Protein 8JRC (pdb70)

Nearest PDB structures (foldseek):
  8jrc-assembly1_B  TM=9.635E-01  e=1.822E-29  Rhodopseudomonas palustris
  6oap-assembly1_A  TM=6.940E-01  e=1.528E-06  [Leptolyngbya] sp. JSC-1
  6oap-assembly1_B  TM=6.693E-01  e=5.779E-06  [Leptolyngbya] sp. JSC-1
  6ob8-assembly1_A  TM=6.078E-01  e=1.832E-06  [Leptolyngbya] sp. JSC-1
  6oaq-assembly1_B  TM=6.209E-01  e=1.431E-05  [Leptolyngbya] sp. JSC-1

Secondary structure (DSSP, 8-state):
-HHHHHHHHHHHHHHHHHS-S-HHHHHHHHHHHHHHTT--EEEEEEEE-TTS-EEEEEETT--TT-HHHHHTTS-HHHHHHHHHH-S-EEES-GGG-TT--HHHHHHTT--SSS-EEEEEEEEEETTEEEEEEEEEEE-SSS----HHHHHHHHHHHHHHHHHHHHHHHHHHH-/-HHHHHHHHHHHHHHHHTS---HHHHHHHHHHHHHHTT---S-EEEE--TTS--BEEEETT--TT-HHHHHTTS-HHHHHHHHHH-S-EEES-TTT-TT--HHHHHHTT--SS--EEEEEEEEESSSSEEEEEEEEEE-----HHHHHHHHHHHHHHHHHHHHHHHHHH-

Organism: Rhodopseudomonas palustris (NCBI:txid1076)

Foldseek 3Di:
DLVVLLVVLVVVLVVLLPDDDDLLVSVQVNQLSCCVRVVFPLKKWWFADPVRHTDFIHHHPDDPPCRVVSVQQDLVQQFVCCQVPQAKDKDFALCPDPSHDPSNQVSQVHDPVWGKMKIKGFQDDPNHTGTIIITMHIDDPDDPDDNVVVNVSVNVVSPSSSVSVVVVCVVVVD/DQVVLLVVLVVVLVVLLPDDDPLLVSVQVNQQCCCPRVVQHFKKKFFADPVRHSPAIHTHPDDPPCRVVSVLLALVQVFVVCQVPQAKDKALWLVPDPSHDPSNFVSPVDDPPWTKIKIKGFQDDPNGGRIIIMGMDTHDDDDVVVVVVVNVSVNVSSPSSSVSVVVVVD

Sequence (344 aa):
PLSDIALTGIFEISKILTSPARLEITLANVVNLLQSFLQMRNGVVSLLADDGVPDITVGVGWNEGSDNRYRARLPQKAIDQIVATAVPLVADNVSAHPMFTAADAMALGATDEIRVSFIGVPIRIDSRVVGTLSIDRVRDGRSHFRMDADVRFLTMVANLIGQTVKLHRVVARDPLSDIALTGIFEISKILTSPARLEITLANVVNLLQSFLQMRNGVVSLLADDGVPDITVGVGWNEGSDNRYRARLPQKAIDQIVATAVPLVADNVSAHPMFTAADAMALGATDEIRVSFIGVPIRIDSRVVGTLSIDRVRDGRSHFRMDADVRFLTMVANLIGQTVKLHRV

Radius of gyration: 21.89 Å; Cα contacts (8 Å, |Δi|>4): 616; chains: 2; bounding box: 61×36×63 Å

InterPro domains:
  IPR002078 RNA polymerase sigma factor 54 interaction domain [PF00158] (229-395)
  IPR002078 RNA polymerase sigma factor 54 interaction domain [PS50045] (229-457)
  IPR002197 DNA binding HTH domain, Fis-type [PF02954] (540-577)
  IPR002197 DNA binding HTH domain, Fis-type [PR01590] (543-560)
  IPR002197 DNA binding HTH domain, Fis-type [PR01590] (560-580)
  IPR003018 GAF domain [PF01590] (46-187)
  IPR003018 GAF domain [SM00065] (45-198)
  IPR003593 AAA+ ATPase domain [SM00382] (249-392)
  IPR010113 Nif-specific regulatory protein [TIGR01817] (28-584)
  IPR025662 Sigma-54 interaction domain, ATP-binding site 1 [PS00675] (253-266)
  IPR025943 Sigma-54 interaction domain, ATP-binding site 2 [PS00676] (315-330)
  IPR025944 Sigma-54 interaction domain, conserved site [PS00688] (441-450)
  IPR027417 P-loop containing nucleoside triphosphate hydrolase [G3DSA:3.40.50.300] (216-399)
  IPR027417 P-loop containing nucleoside triphosphate hydrolase [SSF52540] (228-469)
  IPR029016 GAF-like domain superfamily [G3DSA:3.30.450.40] (28-200)
  IPR058031 NorR-like, AAA+ ATPase lid domain [PF25601] (401-469)

Solvent-accessible surface area: 15591 Å² total; per-residue (Å²): 114,125,14,60,86,14,29,45,0,0,18,48,0,0,85,35,11,22,61,90,48,122,20,19,72,4,0,6,64,0,0,53,24,0,62,94,70,18,76,4,84,46,0,4,0,2,0,17,44,111,112,44,84,58,68,30,2,0,0,48,49,24,84,125,64,11,32,119,135,15,76,84,80,21,1,103,129,0,6,69,88,0,39,93,60,42,85,50,14,54,2,63,45,1,53,85,46,126,48,13,74,86,72,22,8,135,31,11,38,1,50,150,164,78,106,0,0,4,0,0,0,8,0,78,25,70,110,122,25,8,0,0,0,3,2,4,4,26,45,85,89,82,82,177,50,148,56,78,34,10,33,105,16,0,24,2,0,1,9,0,0,1,10,3,0,61,12,64,67,15,72,89,162,130,128,83,8,65,76,9,34,41,0,0,33,72,0,0,79,36,5,38,53,96,48,140,19,28,67,5,0,8,66,0,0,52,26,0,53,91,87,17,91,9,111,49,0,3,0,4,1,25,29,119,115,50,60,48,70,30,0,0,0,38,51,28,87,126,64,11,26,88,184,37,63,79,71,14,1,84,117,0,5,72,77,0,47,96,52,49,81,47,13,57,0,58,37,0,64,75,42,129,59,17,74,78,69,29,5,130,54,7,39,3,74,156,146,78,98,4,3,0,1,0,0,7,0,78,22,70,108,137,17,14,0,1,0,1,1,3,22,97,106,60,70,57,63,170,154,78,29,81,27,5,18,91,13,0,31,2,0,0,4,0,0,0,8,2,0,55,24,84,102,78

B-factor: mean 51.02, std 15.55, range [22.08, 120.98]

Structure (mmCIF, N/CA/C/O backbone):
data_8JRC
#
_entry.id   8JRC
#
_cell.length_a   53.631
_cell.length_b   70.093
_cell.length_c   55.039
_cell.angle_alpha   90.00
_cell.angle_beta   113.06
_cell.angle_gamma   90.00
#
_symmetry.space_group_name_H-M   'P 1 21 1'
#
loop_
_entity.id
_entity.type
_entity.pdbx_description
1 polymer 'Nif-specific regulatory protein'
2 water water
#
loop_
_atom_site.group_PDB
_atom_site.id
_atom_site.type_symbol
_atom_site.label_atom_id
_atom_site.label_alt_id
_atom_site.label_comp_id
_atom_site.label_asym_id
_atom_site.label_entity_id
_atom_site.label_seq_id
_atom_site.pdbx_PDB_ins_code
_atom_site.Cartn_x
_atom_site.Cartn_y
_atom_site.Cartn_z
_atom_site.occupancy
_atom_site.B_iso_or_equiv
_atom_site.auth_seq_id
_atom_site.auth_comp_id
_atom_site.auth_asym_id
_atom_site.auth_atom_id
_atom_site.pdbx_PDB_model_num
ATOM 1 N N . PRO A 1 25 ? -10.920 25.939 15.377 1.00 68.30 24 PRO A N 1
ATOM 2 C CA . PRO A 1 25 ? -10.285 24.803 14.701 1.00 67.20 24 PRO A CA 1
ATOM 3 C C . PRO A 1 25 ? -8.815 25.046 14.379 1.00 68.65 24 PRO A C 1
ATOM 4 O O . PRO A 1 25 ? -8.466 26.077 13.799 1.00 79.70 24 PRO A O 1
ATOM 8 N N . LEU A 1 26 ? -7.969 24.088 14.762 1.00 89.53 25 LEU A N 1
ATOM 9 C CA . LEU A 1 26 ? -6.543 24.183 14.467 1.00 81.02 25 LEU A CA 1
ATOM 10 C C . LEU A 1 26 ? -6.295 24.336 12.971 1.00 74.90 25 LEU A C 1
ATOM 11 O O . LEU A 1 26 ? -5.385 25.063 12.555 1.00 69.94 25 LEU A O 1
ATOM 16 N N . SER A 1 27 ? -7.099 23.663 12.145 1.00 77.65 26 SER A N 1
ATOM 17 C CA . SER A 1 27 ? -6.923 23.753 10.699 1.00 68.25 26 SER A CA 1
ATOM 18 C C . SER A 1 27 ? -7.335 25.121 10.172 1.00 66.08 26 SER A C 1
ATOM 19 O O . SER A 1 27 ? -6.718 25.641 9.235 1.00 69.80 26 SER A O 1
ATOM 22 N N . ASP A 1 28 ? -8.387 25.708 10.747 1.00 57.31 27 ASP A N 1
ATOM 23 C CA . ASP A 1 28 ? -8.769 27.068 10.384 1.00 57.69 27 ASP A CA 1
ATOM 24 C C . ASP A 1 28 ? -7.641 28.043 10.686 1.00 56.05 27 ASP A C 1
ATOM 25 O O . ASP A 1 28 ? -7.283 28.882 9.851 1.00 45.80 27 ASP A O 1
ATOM 30 N N . ILE A 1 29 ? -7.064 27.939 11.885 1.00 48.80 28 ILE A N 1
ATOM 31 C CA . ILE A 1 29 ? -5.983 28.831 12.284 1.00 48.51 28 ILE A CA 1
ATOM 32 C C . ILE A 1 29 ? -4.745 28.592 11.427 1.00 49.96 28 ILE A C 1
ATOM 33 O O . ILE A 1 29 ? -4.019 29.533 11.084 1.00 51.23 28 ILE A O 1
ATOM 38 N N . ALA A 1 30 ? -4.491 27.336 11.051 1.00 45.57 29 ALA A N 1
ATOM 39 C CA . ALA A 1 30 ? -3.343 27.048 10.199 1.00 42.13 29 ALA A CA 1
ATOM 40 C C . ALA A 1 30 ? -3.577 27.512 8.767 1.00 44.13 29 ALA A C 1
ATOM 41 O O . ALA A 1 30 ? -2.632 27.939 8.093 1.00 37.93 29 ALA A O 1
ATOM 43 N N . LEU A 1 31 ? -4.822 27.436 8.287 1.00 45.99 30 LEU A N 1
ATOM 44 C CA . LEU A 1 31 ? -5.135 27.961 6.961 1.00 43.45 30 LEU A CA 1
ATOM 45 C C . LEU A 1 31 ? -4.911 29.467 6.904 1.00 41.93 30 LEU A C 1
ATOM 46 O O . LEU A 1 31 ? -4.326 29.980 5.943 1.00 42.92 30 LEU A O 1
ATOM 51 N N . THR A 1 32 ? -5.373 30.192 7.925 1.00 36.84 31 THR A N 1
ATOM 52 C CA . THR A 1 32 ? -5.115 31.626 7.989 1.00 43.64 31 THR A CA 1
ATOM 53 C C . THR A 1 32 ? -3.622 31.914 8.084 1.00 37.30 31 THR A C 1
ATOM 54 O O . THR A 1 32 ? -3.133 32.898 7.516 1.00 48.25 31 THR A O 1
ATOM 58 N N . GLY A 1 33 ? -2.880 31.064 8.800 1.00 37.64 32 GLY A N 1
ATOM 59 C CA . GLY A 1 33 ? -1.451 31.287 8.950 1.00 37.65 32 GLY A CA 1
ATOM 60 C C . GLY A 1 33 ? -0.692 31.183 7.640 1.00 39.79 32 GLY A C 1
ATOM 61 O O . GLY A 1 33 ? 0.176 32.009 7.350 1.00 39.81 32 GLY A O 1
ATOM 62 N N . ILE A 1 34 ? -1.007 30.167 6.831 1.00 39.30 33 ILE A N 1
ATOM 63 C CA . ILE A 1 34 ? -0.338 30.023 5.541 1.00 43.43 33 ILE A CA 1
ATOM 64 C C . ILE A 1 34 ? -0.855 31.060 4.550 1.00 43.65 33 ILE A C 1
ATOM 65 O O . ILE A 1 34 ? -0.122 31.491 3.651 1.00 33.92 33 ILE A O 1
ATOM 70 N N . PHE A 1 35 ? -2.116 31.475 4.690 1.00 39.43 34 PHE A N 1
ATOM 71 C CA . PHE A 1 35 ? -2.619 32.594 3.900 1.00 38.72 34 PHE A CA 1
ATOM 72 C C . PHE A 1 35 ? -1.802 33.851 4.169 1.00 45.15 34 PHE A C 1
ATOM 73 O O . PHE A 1 35 ? -1.366 34.538 3.237 1.00 49.18 34 PHE A O 1
ATOM 81 N N . GLU A 1 36 ? -1.578 34.162 5.447 1.00 40.49 35 GLU A N 1
ATOM 82 C CA . GLU A 1 36 ? -0.791 35.338 5.800 1.00 44.92 35 GLU A CA 1
ATOM 83 C C . GLU A 1 36 ? 0.670 35.167 5.407 1.00 36.07 35 GLU A C 1
ATOM 84 O O . GLU A 1 36 ? 1.320 36.129 4.981 1.00 44.51 35 GLU A O 1
ATOM 90 N N . ILE A 1 37 ? 1.206 33.952 5.552 1.00 35.84 36 ILE A N 1
ATOM 91 C CA . ILE A 1 37 ? 2.592 33.698 5.168 1.00 40.05 36 ILE A CA 1
ATOM 92 C C . ILE A 1 37 ? 2.782 33.936 3.675 1.00 47.62 36 ILE A C 1
ATOM 93 O O . ILE A 1 37 ? 3.811 34.473 3.243 1.00 50.24 36 ILE A O 1
ATOM 98 N N . SER A 1 38 ? 1.787 33.559 2.867 1.00 38.12 37 SER A N 1
ATOM 99 C CA . SER A 1 38 ? 1.887 33.759 1.425 1.00 33.95 37 SER A CA 1
ATOM 100 C C . SER A 1 38 ? 1.978 35.240 1.078 1.00 37.97 37 SER A C 1
ATOM 101 O O . SER A 1 38 ? 2.714 35.626 0.163 1.00 37.92 37 SER A O 1
ATOM 104 N N . LYS A 1 39 ? 1.235 36.084 1.796 1.00 33.77 38 LYS A N 1
ATOM 105 C CA . LYS A 1 39 ? 1.353 37.526 1.600 1.00 41.51 38 LYS A CA 1
ATOM 106 C C . LYS A 1 39 ? 2.757 38.010 1.938 1.00 45.95 38 LYS A C 1
ATOM 107 O O . LYS A 1 39 ? 3.352 38.800 1.194 1.00 53.09 38 LYS A O 1
ATOM 113 N N . ILE A 1 40 ? 3.298 37.551 3.071 1.00 41.10 39 ILE A N 1
ATOM 114 C CA . ILE A 1 40 ? 4.619 37.987 3.518 1.00 35.45 39 ILE A CA 1
ATOM 115 C C . ILE A 1 40 ? 5.678 37.685 2.464 1.00 34.63 39 ILE A C 1
ATOM 116 O O . ILE A 1 40 ? 6.545 38.519 2.175 1.00 41.14 39 ILE A O 1
ATOM 121 N N . LEU A 1 41 ? 5.623 36.491 1.869 1.00 36.51 40 LEU A N 1
ATOM 122 C CA . LEU A 1 41 ? 6.655 36.080 0.925 1.00 44.91 40 LEU A CA 1
ATOM 123 C C . LEU A 1 41 ? 6.595 36.850 -0.386 1.00 55.29 40 LEU A C 1
ATOM 124 O O . LEU A 1 41 ? 7.591 36.884 -1.115 1.00 60.09 40 LEU A O 1
ATOM 129 N N . THR A 1 42 ? 5.457 37.462 -0.705 1.00 51.84 41 THR A N 1
ATOM 130 C CA . THR A 1 42 ? 5.324 38.237 -1.930 1.00 58.68 41 THR A CA 1
ATOM 131 C C . THR A 1 42 ? 5.598 39.719 -1.725 1.00 56.58 41 THR A C 1
ATOM 132 O O . THR A 1 42 ? 5.681 40.460 -2.711 1.00 60.72 41 THR A O 1
ATOM 136 N N . SER A 1 43 ? 5.739 40.165 -0.484 1.00 53.35 42 SER A N 1
ATOM 137 C CA . SER A 1 43 ? 5.997 41.571 -0.210 1.00 56.63 42 SER A CA 1
ATOM 138 C C . SER A 1 43 ? 7.473 41.879 -0.437 1.00 58.48 42 SER A C 1
ATOM 139 O O . SER A 1 43 ? 8.328 41.254 0.202 1.00 65.17 42 SER A O 1
ATOM 142 N N . PRO A 1 44 ? 7.813 42.800 -1.335 1.00 63.16 43 PRO A N 1
ATOM 143 C CA . PRO A 1 44 ? 9.228 43.157 -1.533 1.00 60.81 43 PRO A CA 1
ATOM 144 C C . PRO A 1 44 ? 9.834 43.741 -0.267 1.00 60.93 43 PRO A C 1
ATOM 145 O O . PRO A 1 44 ? 9.414 44.795 0.217 1.00 65.43 43 PRO A O 1
ATOM 149 N N . ALA A 1 45 ? 10.831 43.042 0.268 1.00 56.32 44 ALA A N 1
ATOM 150 C CA . ALA A 1 45 ? 11.566 43.485 1.447 1.00 61.45 44 ALA A CA 1
ATOM 151 C C . ALA A 1 45 ? 12.841 42.661 1.541 1.00 55.10 44 ALA A C 1
ATOM 152 O O . ALA A 1 45 ? 13.000 41.648 0.855 1.00 55.30 44 ALA A O 1
ATOM 154 N N . ARG A 1 46 ? 13.749 43.112 2.404 1.00 56.90 45 ARG A N 1
ATOM 155 C CA . ARG A 1 46 ? 15.013 42.415 2.601 1.00 56.87 45 ARG A CA 1
ATOM 156 C C . ARG A 1 46 ? 14.754 40.999 3.098 1.00 52.37 45 ARG A C 1
ATOM 157 O O . ARG A 1 46 ? 13.970 40.793 4.028 1.00 52.67 45 ARG A O 1
ATOM 165 N N . LEU A 1 47 ? 15.398 40.024 2.445 1.00 48.86 46 LEU A N 1
ATOM 166 C CA . LEU A 1 47 ? 15.185 38.605 2.729 1.00 47.64 46 LEU A CA 1
ATOM 167 C C . LEU A 1 47 ? 15.068 38.310 4.220 1.00 45.71 46 LEU A C 1
ATOM 168 O O . LEU A 1 47 ? 14.168 37.581 4.652 1.00 45.60 46 LEU A O 1
ATOM 173 N N . GLU A 1 48 ? 15.974 38.876 5.021 1.00 42.30 47 GLU A N 1
ATOM 174 C CA . GLU A 1 48 ? 15.920 38.674 6.465 1.00 40.20 47 GLU A CA 1
ATOM 175 C C . GLU A 1 48 ? 14.633 39.223 7.070 1.00 44.81 47 GLU A C 1
ATOM 176 O O . GLU A 1 48 ? 14.132 38.675 8.058 1.00 42.86 47 GLU A O 1
ATOM 182 N N . ILE A 1 49 ? 14.083 40.298 6.498 1.00 45.91 48 ILE A N 1
ATOM 183 C CA . ILE A 1 49 ? 12.829 40.846 7.007 1.00 46.55 48 ILE A CA 1
ATOM 184 C C . ILE A 1 49 ? 11.672 39.908 6.688 1.00 45.54 48 ILE A C 1
ATOM 185 O O . ILE A 1 49 ? 10.778 39.700 7.517 1.00 47.28 48 ILE A O 1
ATOM 190 N N . THR A 1 50 ? 11.669 39.331 5.484 1.00 50.07 49 THR A N 1
ATOM 191 C CA . THR A 1 50 ? 10.655 38.339 5.136 1.00 47.45 49 THR A CA 1
ATOM 192 C C . THR A 1 50 ? 10.731 37.134 6.065 1.00 43.63 49 THR A C 1
ATOM 193 O O . THR A 1 50 ? 9.728 36.737 6.672 1.00 42.28 49 THR A O 1
ATOM 197 N N . LEU A 1 51 ? 11.919 36.536 6.185 1.00 41.16 50 LEU A N 1
ATOM 198 C CA . LEU A 1 51 ? 12.079 35.364 7.040 1.00 32.80 50 LEU A CA 1
ATOM 199 C C . LEU A 1 51 ? 11.743 35.686 8.491 1.00 33.56 50 LEU A C 1
ATOM 200 O O . LEU A 1 51 ? 11.188 34.844 9.207 1.00 41.34 50 LEU A O 1
ATOM 205 N N . ALA A 1 52 ? 12.072 36.898 8.945 1.00 30.64 51 ALA A N 1
ATOM 206 C CA . ALA A 1 52 ? 11.726 37.294 10.306 1.00 42.54 51 ALA A CA 1
ATOM 207 C C . ALA A 1 52 ? 10.215 37.347 10.493 1.00 33.69 51 ALA A C 1
ATOM 208 O O . ALA A 1 52 ? 9.680 36.817 11.473 1.00 41.25 51 ALA A O 1
ATOM 210 N N . ASN A 1 53 ? 9.508 37.984 9.556 1.00 33.86 52 ASN A N 1
ATOM 211 C CA . ASN A 1 53 ? 8.056 38.075 9.664 1.00 41.47 52 ASN A CA 1
ATOM 212 C C . ASN A 1 53 ? 7.402 36.702 9.617 1.00 30.30 52 ASN A C 1
ATOM 213 O O . ASN A 1 53 ? 6.353 36.493 10.238 1.00 40.27 52 ASN A O 1
ATOM 218 N N . VAL A 1 54 ? 8.003 35.755 8.895 1.00 29.15 53 VAL A N 1
ATOM 219 C CA . VAL A 1 54 ? 7.436 34.413 8.809 1.00 30.90 53 VAL A CA 1
ATOM 220 C C . VAL A 1 54 ? 7.523 33.709 10.158 1.00 39.01 53 VAL A C 1
ATOM 221 O O . VAL A 1 54 ? 6.522 33.198 10.674 1.00 36.19 53 VAL A O 1
ATOM 225 N N . VAL A 1 55 ? 8.721 33.670 10.751 1.00 34.66 54 VAL A N 1
ATOM 226 C CA . VAL A 1 55 ? 8.881 32.970 12.023 1.00 34.97 54 VAL A CA 1
ATOM 227 C C . VAL A 1 55 ? 8.165 33.713 13.144 1.00 38.31 54 VAL A C 1
ATOM 228 O O . VAL A 1 55 ? 7.664 33.087 14.087 1.00 35.53 54 VAL A O 1
ATOM 232 N N . ASN A 1 56 ? 8.112 35.048 13.073 1.00 33.20 55 ASN A N 1
ATOM 233 C CA . ASN A 1 56 ? 7.263 35.804 13.989 1.00 39.92 55 ASN A CA 1
ATOM 234 C C . ASN A 1 56 ? 5.825 35.317 13.912 1.00 48.01 55 ASN A C 1
ATOM 235 O O . ASN A 1 56 ? 5.149 35.172 14.938 1.00 49.60 55 ASN A O 1
ATOM 240 N N . LEU A 1 57 ? 5.345 35.053 12.695 1.00 47.41 56 LEU A N 1
ATOM 241 C CA . LEU A 1 57 ? 3.979 34.580 12.514 1.00 50.20 56 LEU A CA 1
ATOM 242 C C . LEU A 1 57 ? 3.802 33.173 13.070 1.00 43.28 56 LEU A C 1
ATOM 243 O O . LEU A 1 57 ? 2.790 32.880 13.713 1.00 39.21 56 LEU A O 1
ATOM 248 N N . LEU A 1 58 ? 4.776 32.288 12.836 1.00 35.77 57 LEU A N 1
ATOM 249 C CA . LEU A 1 58 ? 4.690 30.935 13.377 1.00 39.58 57 LEU A CA 1
ATOM 250 C C . LEU A 1 58 ? 4.549 30.944 14.894 1.00 45.85 57 LEU A C 1
ATOM 251 O O . LEU A 1 58 ? 3.919 30.046 15.465 1.00 49.78 57 LEU A O 1
ATOM 256 N N . GLN A 1 59 ? 5.118 31.950 15.560 1.00 45.43 58 GLN A N 1
ATOM 257 C CA . GLN A 1 59 ? 5.050 32.029 17.016 1.00 49.26 58 GLN A CA 1
ATOM 258 C C . GLN A 1 59 ? 3.739 32.652 17.484 1.00 50.81 58 GLN A C 1
ATOM 259 O O . GLN A 1 59 ? 2.982 32.037 18.243 1.00 51.53 58 GLN A O 1
ATOM 265 N N . SER A 1 60 ? 3.459 33.882 17.048 1.00 56.10 59 SER A N 1
ATOM 266 C CA . SER A 1 60 ? 2.273 34.586 17.526 1.00 60.79 59 SER A CA 1
ATOM 267 C C . SER A 1 60 ? 0.986 33.889 17.100 1.00 56.98 59 SER A C 1
ATOM 268 O O . SER A 1 60 ? -0.002 33.904 17.843 1.00 62.43 59 SER A O 1
ATOM 271 N N . PHE A 1 61 ? 0.977 33.276 15.918 1.00 53.36 60 PHE A N 1
ATOM 272 C CA . PHE A 1 61 ? -0.222 32.634 15.385 1.00 57.77 60 PHE A CA 1
ATOM 273 C C . PHE A 1 61 ? -0.357 31.191 15.867 1.00 55.20 60 PHE A C 1
ATOM 274 O O . PHE A 1 61 ? -1.370 30.822 16.469 1.00 55.50 60 PHE A O 1
ATOM 282 N N . LEU A 1 62 ? 0.659 30.369 15.609 1.00 48.51 61 LEU A N 1
ATOM 283 C CA . LEU A 1 62 ? 0.582 28.931 15.831 1.00 47.17 61 LEU A CA 1
ATOM 284 C C . LEU A 1 62 ? 1.382 28.466 17.042 1.00 51.16 61 LEU A C 1
ATOM 285 O O . LEU A 1 62 ? 1.577 27.257 17.212 1.00 51.96 61 LEU A O 1
ATOM 290 N N . GLN A 1 63 ? 1.859 29.392 17.876 1.00 48.15 62 GLN A N 1
ATOM 291 C CA . GLN A 1 63 ? 2.534 29.066 19.134 1.00 51.25 62 GLN A CA 1
ATOM 292 C C . GLN A 1 63 ? 3.796 28.231 18.918 1.00 53.79 62 GLN A C 1
ATOM 293 O O . GLN A 1 63 ? 4.210 27.474 19.800 1.00 56.87 62 GLN A O 1
ATOM 299 N N . MET A 1 64 ? 4.420 28.361 17.747 1.00 49.18 63 MET A N 1
ATOM 300 C CA . MET A 1 64 ? 5.694 27.707 17.459 1.00 52.41 63 MET A CA 1
ATOM 301 C C . MET A 1 64 ? 6.821 28.635 17.900 1.00 52.48 63 MET A C 1
ATOM 302 O O . MET A 1 64 ? 7.088 29.650 17.251 1.00 55.57 63 MET A O 1
ATOM 307 N N . ARG A 1 65 ? 7.492 28.283 18.992 1.00 51.64 64 ARG A N 1
ATOM 308 C CA . ARG A 1 65 ? 8.467 29.174 19.602 1.00 53.79 64 ARG A CA 1
ATOM 309 C C . ARG A 1 65 ? 9.874 28.933 19.069 1.00 49.74 64 ARG A C 1
ATOM 310 O O . ARG A 1 65 ? 10.228 27.824 18.658 1.00 39.02 64 ARG A O 1
ATOM 318 N N . ASN A 1 66 ? 10.675 30.002 19.084 1.00 49.72 65 ASN A N 1
ATOM 319 C CA . ASN A 1 66 ? 12.085 29.966 18.690 1.00 39.50 65 ASN A CA 1
ATOM 320 C C . ASN A 1 66 ? 12.266 29.436 17.270 1.00 38.88 65 ASN A C 1
ATOM 321 O O . ASN A 1 66 ? 13.212 28.701 16.977 1.00 42.00 65 ASN A O 1
ATOM 326 N N . GLY A 1 67 ? 11.353 29.816 16.379 1.00 36.63 66 GLY A N 1
ATOM 327 C CA . GLY A 1 67 ? 11.491 29.493 14.976 1.00 30.69 66 GLY A CA 1
ATOM 328 C C 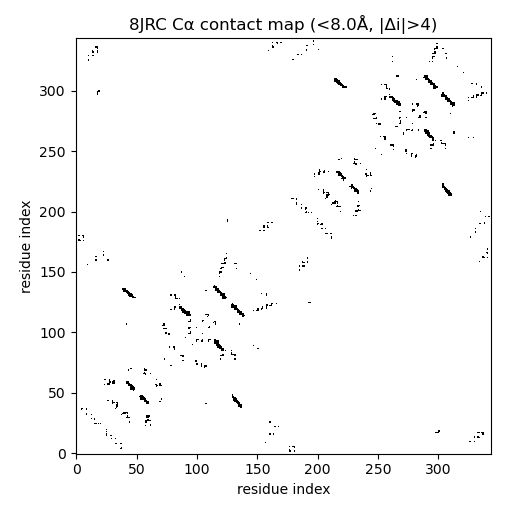. GLY A 1 67 ? 12.712 30.146 14.366 1.00 41.62 66 GLY A C 1
ATOM 329 O O . GLY A 1 67 ? 12.884 31.365 14.469 1.00 31.54 66 GLY A O 1
ATOM 330 N N . VAL A 1 68 ? 13.571 29.353 13.730 1.00 30.30 67 VAL A N 1
ATOM 331 C CA . VAL A 1 68 ? 14.822 29.844 13.167 1.00 33.59 67 VAL A CA 1
ATOM 332 C C . VAL A 1 68 ? 14.941 29.351 11.734 1.00 35.92 67 VAL A C 1
ATOM 333 O O . VAL A 1 68 ? 14.803 28.151 11.471 1.00 39.28 67 VAL A O 1
ATOM 337 N N . VAL A 1 69 ? 15.187 30.274 10.812 1.00 41.32 68 VAL A N 1
ATOM 338 C CA . VAL A 1 69 ? 15.534 29.937 9.438 1.00 40.28 68 VAL A CA 1
ATOM 339 C C . VAL A 1 69 ? 17.049 30.030 9.331 1.00 32.31 68 VAL A C 1
ATOM 340 O O . VAL A 1 69 ? 17.622 31.124 9.370 1.00 34.88 68 VAL A O 1
ATOM 344 N N . SER A 1 70 ? 17.702 28.881 9.217 1.00 28.93 69 SER A N 1
ATOM 345 C CA . SER A 1 70 ? 19.149 28.807 9.088 1.00 35.05 69 SER A CA 1
ATOM 346 C C . SER A 1 70 ? 19.480 28.460 7.645 1.00 35.40 69 SER A C 1
ATOM 347 O O . SER A 1 70 ? 19.038 27.424 7.143 1.00 47.08 69 SER A O 1
ATOM 350 N N . LEU A 1 71 ? 20.223 29.337 6.977 1.00 32.87 70 LEU A N 1
ATOM 351 C CA . LEU A 1 71 ? 20.634 29.122 5.599 1.00 35.14 70 LEU A CA 1
ATOM 352 C C . LEU A 1 71 ? 22.145 28.963 5.527 1.00 30.01 70 LEU A C 1
ATOM 353 O O . LEU A 1 71 ? 22.890 29.589 6.285 1.00 36.15 70 LEU A O 1
ATOM 358 N N . LEU A 1 72 ? 22.590 28.122 4.597 1.00 38.41 71 LEU A N 1
ATOM 359 C CA . LEU A 1 72 ? 23.991 27.753 4.485 1.00 38.11 71 LEU A CA 1
ATOM 360 C C . LEU A 1 72 ? 24.482 27.977 3.064 1.00 44.13 71 LEU A C 1
ATOM 361 O O . LEU A 1 72 ? 23.739 27.798 2.095 1.00 50.69 71 LEU A O 1
ATOM 366 N N . ALA A 1 73 ? 25.749 28.365 2.954 1.00 43.67 72 ALA A N 1
ATOM 367 C CA . ALA A 1 73 ? 26.418 28.365 1.667 1.00 37.81 72 ALA A CA 1
ATOM 368 C C . ALA A 1 73 ? 26.636 26.926 1.200 1.00 43.99 72 ALA A C 1
ATOM 369 O O . ALA A 1 73 ? 26.375 25.961 1.925 1.00 51.65 72 ALA A O 1
ATOM 371 N N . ASP A 1 74 ? 27.127 26.784 -0.033 1.00 56.51 73 ASP A N 1
ATOM 372 C CA . ASP A 1 74 ? 27.245 25.452 -0.620 1.00 52.17 73 ASP A CA 1
ATOM 373 C C . ASP A 1 74 ? 28.257 24.585 0.119 1.00 47.90 73 ASP A C 1
ATOM 374 O O . ASP A 1 74 ? 28.131 23.355 0.112 1.00 53.30 73 ASP A O 1
ATOM 379 N N . ASP A 1 75 ? 29.255 25.190 0.758 1.00 48.06 74 ASP A N 1
ATOM 380 C CA . ASP A 1 75 ? 30.236 24.440 1.531 1.00 43.97 74 ASP A CA 1
ATOM 381 C C . ASP A 1 75 ? 29.798 24.206 2.972 1.00 49.06 74 ASP A C 1
ATOM 382 O O . ASP A 1 75 ? 30.628 23.824 3.805 1.00 52.56 74 ASP A O 1
ATOM 387 N N . GLY A 1 76 ? 28.521 24.422 3.285 1.00 46.50 75 GLY A N 1
ATOM 388 C CA . GLY A 1 76 ? 28.005 24.191 4.617 1.00 49.09 75 GLY A CA 1
ATOM 389 C C . GLY A 1 76 ? 28.296 25.281 5.623 1.00 44.65 75 GLY A C 1
ATOM 390 O O . GLY A 1 76 ? 27.911 25.140 6.791 1.00 46.69 75 GLY A O 1
ATOM 391 N N . VAL A 1 77 ? 28.955 26.360 5.214 1.00 40.06 76 VAL A N 1
ATOM 392 C CA . VAL A 1 77 ? 29.268 27.480 6.096 1.00 38.03 76 VAL A CA 1
ATOM 393 C C . VAL A 1 77 ? 28.015 28.339 6.228 1.00 44.68 76 VAL A C 1
ATOM 394 O O . VAL A 1 77 ? 27.290 28.525 5.239 1.00 46.01 76 VAL A O 1
ATOM 398 N N . PRO A 1 78 ? 27.707 28.854 7.419 1.00 48.19 77 PRO A N 1
ATOM 399 C CA . PRO A 1 78 ? 26.491 29.663 7.587 1.00 38.36 77 PRO A CA 1
ATOM 400 C C . PRO A 1 78 ? 26.451 30.846 6.631 1.00 42.08 77 PRO A C 1
ATOM 401 O O . PRO A 1 78 ? 27.441 31.559 6.450 1.00 42.29 77 PRO A O 1
ATOM 405 N N . ASP A 1 79 ? 25.286 31.044 6.015 1.00 46.22 78 ASP A N 1
ATOM 406 C CA . ASP A 1 79 ? 25.042 32.171 5.122 1.00 37.49 78 ASP A CA 1
ATOM 407 C C . ASP A 1 79 ? 24.308 33.294 5.847 1.00 37.61 78 ASP A C 1
ATOM 408 O O . ASP A 1 79 ? 24.828 34.408 5.960 1.00 46.61 78 ASP A O 1
ATOM 413 N N . ILE A 1 80 ? 23.111 33.008 6.360 1.00 40.91 79 ILE A N 1
ATOM 414 C CA . ILE A 1 80 ? 22.366 33.930 7.210 1.00 37.08 79 ILE A CA 1
ATOM 415 C C . ILE A 1 80 ? 21.528 33.099 8.170 1.00 45.64 79 ILE A C 1
ATOM 416 O O . ILE A 1 80 ? 21.100 31.988 7.845 1.00 41.07 79 ILE A O 1
ATOM 421 N N . THR A 1 81 ? 21.294 33.647 9.360 1.00 36.51 80 THR A N 1
ATOM 422 C CA . THR A 1 81 ? 20.494 32.982 10.383 1.00 38.43 80 THR A CA 1
ATOM 423 C C . THR A 1 81 ? 19.577 34.019 11.011 1.00 36.13 80 THR A C 1
ATOM 424 O O . THR A 1 81 ? 20.051 35.044 11.509 1.00 40.83 80 THR A O 1
ATOM 428 N N . VAL A 1 82 ? 18.272 33.764 10.979 1.00 35.65 81 VAL A N 1
ATOM 429 C CA . VAL A 1 82 ? 17.281 34.727 11.444 1.00 41.68 81 VAL A CA 1
ATOM 430 C C . VAL A 1 82 ? 16.206 33.996 12.235 1.00 42.10 81 VAL A C 1
ATOM 431 O O . VAL A 1 82 ? 15.688 32.967 11.789 1.00 44.52 81 VAL A O 1
ATOM 435 N N . GLY A 1 83 ? 15.871 34.531 13.407 1.00 35.47 82 GLY A N 1
ATOM 436 C CA . GLY A 1 83 ? 14.774 34.018 14.203 1.00 35.03 82 GLY A CA 1
ATOM 437 C C . GLY A 1 83 ? 13.825 35.128 14.604 1.00 35.40 82 GLY A C 1
ATOM 438 O O . GLY A 1 83 ? 13.836 36.202 13.996 1.00 36.35 82 GLY A O 1
ATOM 439 N N . VAL A 1 84 ? 13.000 34.886 15.626 1.00 47.15 83 VAL A N 1
ATOM 440 C CA . VAL A 1 84 ? 12.025 35.884 16.053 1.00 47.97 83 VAL A CA 1
ATOM 441 C C . VAL A 1 84 ? 12.742 37.127 16.562 1.00 46.71 83 VAL A C 1
ATOM 442 O O . VAL A 1 84 ? 13.633 37.047 17.416 1.00 39.66 83 VAL A O 1
ATOM 446 N N . GLY A 1 85 ? 12.355 38.287 16.032 1.00 42.76 84 GLY A N 1
ATOM 447 C CA . GLY A 1 85 ? 12.896 39.551 16.492 1.00 37.69 84 GLY A CA 1
ATOM 448 C C . GLY A 1 85 ? 14.178 39.993 15.827 1.00 38.06 84 GLY A C 1
ATOM 449 O O . GLY A 1 85 ? 14.880 40.847 16.382 1.00 52.81 84 GLY A O 1
ATOM 450 N N . TRP A 1 86 ? 14.504 39.444 14.659 1.00 37.74 85 TRP A N 1
ATOM 451 C CA . TRP A 1 86 ? 15.799 39.686 14.034 1.00 42.10 85 TRP A CA 1
ATOM 452 C C . TRP A 1 86 ? 16.021 41.163 13.738 1.00 52.42 85 TRP A C 1
ATOM 453 O O . TRP A 1 86 ? 15.163 41.834 13.157 1.00 51.63 85 TRP A O 1
ATOM 464 N N . ASN A 1 87 ? 17.183 41.661 14.143 1.00 56.92 86 ASN A N 1
ATOM 465 C CA . ASN A 1 87 ? 17.719 42.934 13.691 1.00 55.67 86 ASN A CA 1
ATOM 466 C C . ASN A 1 87 ? 19.040 42.670 12.978 1.00 55.27 86 ASN A C 1
ATOM 467 O O . ASN A 1 87 ? 19.568 41.555 12.998 1.00 54.76 86 ASN A O 1
ATOM 472 N N . GLU A 1 88 ? 19.567 43.709 12.333 1.00 55.61 87 GLU A N 1
ATOM 473 C CA . GLU A 1 88 ? 20.784 43.559 11.545 1.00 59.17 87 GLU A CA 1
ATOM 474 C C . GLU A 1 88 ? 21.939 43.065 12.409 1.00 59.65 87 GLU A C 1
ATOM 475 O O . GLU A 1 88 ? 22.201 43.606 13.488 1.00 56.21 87 GLU A O 1
ATOM 481 N N . GLY A 1 89 ? 22.623 42.028 11.931 1.00 60.32 88 GLY A N 1
ATOM 482 C CA . GLY A 1 89 ? 23.806 41.514 12.591 1.00 63.96 88 GLY A CA 1
ATOM 483 C C . GLY A 1 89 ? 23.564 40.668 13.821 1.00 60.30 88 GLY A C 1
ATOM 484 O O . GLY A 1 89 ? 24.513 40.413 14.570 1.00 55.56 88 GLY A O 1
ATOM 485 N N . SER A 1 90 ? 22.332 40.221 14.055 1.00 57.55 89 SER A N 1
ATOM 486 C CA . SER A 1 90 ? 22.018 39.361 15.188 1.00 50.93 89 SER A CA 1
ATOM 487 C C . SER A 1 90 ? 22.084 37.878 14.845 1.00 48.43 89 SER A C 1
ATOM 488 O O . SER A 1 90 ? 21.711 37.051 15.683 1.00 46.34 89 SER A O 1
ATOM 491 N N . ASP A 1 91 ? 22.535 37.537 13.632 1.00 66.65 90 ASP A N 1
ATOM 492 C CA . ASP A 1 91 ? 22.546 36.149 13.167 1.00 57.88 90 ASP A CA 1
ATOM 493 C C . ASP A 1 91 ? 23.150 35.196 14.193 1.00 57.65 90 ASP A C 1
ATOM 494 O O . ASP A 1 91 ? 22.621 34.102 14.421 1.00 53.69 90 ASP A O 1
ATOM 499 N N . ASN A 1 92 ? 24.265 35.590 14.814 1.00 64.59 91 ASN A N 1
ATOM 500 C CA . ASN A 1 92 ? 24.953 34.696 15.742 1.00 61.27 91 ASN A CA 1
ATOM 501 C C . ASN A 1 92 ? 24.082 34.361 16.946 1.00 57.83 91 ASN A C 1
ATOM 502 O O . ASN A 1 92 ? 24.140 33.241 17.468 1.00 55.02 91 ASN A O 1
ATOM 507 N N . ARG A 1 93 ? 23.275 35.321 17.405 1.00 62.81 92 ARG A N 1
ATOM 508 C CA . ARG A 1 93 ? 22.397 35.076 18.547 1.00 63.24 92 ARG A CA 1
ATOM 509 C C . ARG A 1 93 ? 21.460 33.902 18.285 1.00 60.26 92 ARG A C 1
ATOM 510 O O . ARG A 1 93 ? 21.171 33.113 19.193 1.00 57.27 92 ARG A O 1
ATOM 518 N N . TYR A 1 94 ? 20.984 33.765 17.047 1.00 52.79 93 TYR A N 1
ATOM 519 C CA . TYR A 1 94 ? 20.084 32.668 16.712 1.00 56.10 93 TYR A CA 1
ATOM 520 C C . TYR A 1 94 ? 20.845 31.379 16.429 1.00 48.60 93 TYR A C 1
ATOM 521 O O . TYR A 1 94 ? 20.382 30.292 16.793 1.00 46.65 93 TYR A O 1
ATOM 530 N N . ARG A 1 95 ? 22.005 31.475 15.776 1.00 49.46 94 ARG A N 1
ATOM 531 C CA . ARG A 1 95 ? 22.806 30.282 15.523 1.00 49.09 94 ARG A CA 1
ATOM 532 C C . ARG A 1 95 ? 23.303 29.657 16.820 1.00 51.61 94 ARG A C 1
ATOM 533 O O . ARG A 1 95 ? 23.465 28.433 16.899 1.00 49.25 94 ARG A O 1
ATOM 541 N N . ALA A 1 96 ? 23.535 30.470 17.850 1.00 56.25 95 ALA A N 1
ATOM 542 C CA . ALA A 1 96 ? 23.919 29.946 19.155 1.00 61.38 95 ALA A CA 1
ATOM 543 C C . ALA A 1 96 ? 22.786 29.201 19.848 1.00 66.88 95 ALA A C 1
ATOM 544 O O . ALA A 1 96 ? 22.996 28.678 20.948 1.00 74.57 95 ALA A O 1
ATOM 546 N N . ARG A 1 97 ? 21.603 29.143 19.240 1.00 62.07 96 ARG A N 1
ATOM 547 C CA . ARG A 1 97 ? 20.460 28.431 19.792 1.00 64.47 96 ARG A CA 1
ATOM 548 C C . ARG A 1 97 ? 20.155 27.138 19.047 1.00 55.29 96 ARG A C 1
ATOM 549 O O . ARG A 1 97 ? 19.230 26.418 19.436 1.00 51.55 96 ARG A O 1
ATOM 557 N N . LEU A 1 98 ? 20.907 26.820 17.997 1.00 47.72 97 LEU A N 1
ATOM 558 C CA . LEU A 1 98 ? 20.605 25.647 17.185 1.00 47.38 97 LEU A CA 1
ATOM 559 C C . LEU A 1 98 ? 21.375 24.435 17.694 1.00 47.38 97 LEU A C 1
ATOM 560 O O . LEU A 1 98 ? 22.593 24.524 17.896 1.00 47.69 97 LEU A O 1
ATOM 565 N N . PRO A 1 99 ? 20.712 23.297 17.910 1.00 48.59 98 PRO A N 1
ATOM 566 C CA . PRO A 1 99 ? 21.427 22.061 18.260 1.00 35.41 98 PRO A CA 1
ATOM 567 C C . PRO A 1 99 ? 22.112 21.490 17.031 1.00 42.58 98 PRO A C 1
ATOM 568 O O . PRO A 1 99 ? 21.461 20.937 16.136 1.00 47.26 98 PRO A O 1
ATOM 572 N N . GLN A 1 100 ? 23.442 21.614 16.982 1.00 42.82 99 GLN A N 1
ATOM 573 C CA . GLN A 1 100 ? 24.149 21.393 15.725 1.00 49.90 99 GLN A CA 1
ATOM 574 C C . GLN A 1 100 ? 24.093 19.937 15.274 1.00 50.60 99 GLN A C 1
ATOM 575 O O . GLN A 1 100 ? 24.039 19.675 14.068 1.00 57.67 99 GLN A O 1
ATOM 581 N N . LYS A 1 101 ? 24.115 18.983 16.208 1.00 54.45 100 LYS A N 1
ATOM 582 C CA . LYS A 1 101 ? 24.010 17.578 15.820 1.00 48.84 100 LYS A CA 1
ATOM 583 C C . LYS A 1 101 ? 22.714 17.318 15.060 1.00 44.95 100 LYS A C 1
ATOM 584 O O . LYS A 1 101 ? 22.723 16.725 13.975 1.00 38.97 100 LYS A O 1
ATOM 590 N N . ALA A 1 102 ? 21.587 17.765 15.618 1.00 36.41 101 ALA A N 1
ATOM 591 C CA . ALA A 1 102 ? 20.298 17.567 14.965 1.00 38.88 101 ALA A CA 1
ATOM 592 C C . ALA A 1 102 ? 20.231 18.296 13.628 1.00 43.03 101 ALA A C 1
ATOM 593 O O . ALA A 1 102 ? 19.756 17.736 12.633 1.00 39.09 101 ALA A O 1
ATOM 595 N N . ILE A 1 103 ? 20.698 19.547 13.584 1.00 44.53 102 ILE A N 1
ATOM 596 C CA . ILE A 1 103 ? 20.667 20.304 12.333 1.00 41.96 102 ILE A CA 1
ATOM 597 C C . ILE A 1 103 ? 21.580 19.657 11.299 1.00 40.70 102 ILE A C 1
ATOM 598 O O . ILE A 1 103 ? 21.227 19.551 10.118 1.00 47.10 102 ILE A O 1
ATOM 603 N N . ASP A 1 104 ? 22.766 19.208 11.726 1.00 42.88 103 ASP A N 1
ATOM 604 C CA . ASP A 1 104 ? 23.661 18.502 10.813 1.00 40.69 103 ASP A CA 1
ATOM 605 C C . ASP A 1 104 ? 22.992 17.263 10.237 1.00 42.42 103 ASP A C 1
ATOM 606 O O . ASP A 1 104 ? 23.154 16.956 9.050 1.00 40.14 103 ASP A O 1
ATOM 611 N N . GLN A 1 105 ? 22.242 16.533 11.066 1.00 40.84 104 GLN A N 1
ATOM 612 C CA . GLN A 1 105 ? 21.538 15.354 10.577 1.00 40.64 104 GLN A CA 1
ATOM 613 C C . GLN A 1 105 ? 20.527 15.734 9.503 1.00 38.64 104 GLN A C 1
ATOM 614 O O . GLN A 1 105 ? 20.499 15.134 8.424 1.00 45.95 104 GLN A O 1
ATOM 620 N N . ILE A 1 106 ? 19.712 16.758 9.769 1.00 40.81 105 ILE A N 1
ATOM 621 C CA . ILE A 1 106 ? 18.697 17.187 8.806 1.00 36.49 105 ILE A CA 1
ATOM 622 C C . ILE A 1 106 ? 19.349 17.609 7.495 1.00 37.59 105 ILE A C 1
ATOM 623 O O . ILE A 1 106 ? 18.906 17.221 6.407 1.00 48.61 105 ILE A O 1
ATOM 628 N N . VAL A 1 107 ? 20.411 18.412 7.580 1.00 29.49 106 VAL A N 1
ATOM 629 C CA . VAL A 1 107 ? 21.089 18.889 6.377 1.00 27.75 106 VAL A CA 1
ATOM 630 C C . VAL A 1 107 ? 21.683 17.719 5.602 1.00 38.34 106 VAL A C 1
ATOM 631 O O . VAL A 1 107 ? 21.540 17.624 4.377 1.00 45.53 106 VAL A O 1
ATOM 635 N N . ALA A 1 108 ? 22.355 16.805 6.306 1.00 41.08 107 ALA A N 1
ATOM 636 C CA . ALA A 1 108 ? 23.024 15.694 5.639 1.00 45.94 107 ALA A CA 1
ATOM 637 C C . ALA A 1 108 ? 22.053 14.638 5.125 1.00 48.25 107 ALA A C 1
ATOM 638 O O . ALA A 1 108 ? 22.428 13.850 4.251 1.00 55.13 107 ALA A O 1
ATOM 640 N N . THR A 1 109 ? 20.823 14.595 5.642 1.00 43.33 108 THR A N 1
ATOM 641 C CA . THR A 1 109 ? 19.889 13.531 5.299 1.00 43.97 108 THR A CA 1
ATOM 642 C C . THR A 1 109 ? 18.662 14.002 4.526 1.00 44.79 108 THR A C 1
ATOM 643 O O . THR A 1 109 ? 17.960 13.161 3.954 1.00 47.82 108 THR A O 1
ATOM 647 N N . ALA A 1 110 ? 18.385 15.309 4.494 1.00 46.00 109 ALA A N 1
ATOM 648 C CA . ALA A 1 110 ? 17.232 15.869 3.781 1.00 50.14 109 ALA A CA 1
ATOM 649 C C . ALA A 1 110 ? 15.910 15.309 4.302 1.00 51.80 109 ALA A C 1
ATOM 650 O O . ALA A 1 110 ? 14.925 15.227 3.565 1.00 45.11 109 ALA A O 1
ATOM 652 N N . VAL A 1 111 ? 15.878 14.929 5.575 1.00 47.62 110 VAL A N 1
ATOM 653 C CA . VAL A 1 111 ? 14.690 14.348 6.199 1.00 46.55 110 VAL A CA 1
ATOM 654 C C . VAL A 1 111 ? 14.424 15.102 7.497 1.00 42.13 110 VAL A C 1
ATOM 655 O O . VAL A 1 111 ? 15.373 15.418 8.229 1.00 39.93 110 VAL A O 1
ATOM 659 N N . PRO A 1 112 ? 13.172 15.440 7.809 1.00 43.31 111 PRO A N 1
ATOM 660 C CA . PRO A 1 112 ? 12.890 16.144 9.065 1.00 33.84 111 PRO A CA 1
ATOM 661 C C . PRO A 1 112 ? 13.308 15.329 10.280 1.00 34.99 111 PRO A C 1
ATOM 662 O O . PRO A 1 112 ? 13.429 14.103 10.237 1.00 40.75 111 PRO A O 1
ATOM 666 N N . LEU A 1 113 ? 13.528 16.039 11.383 1.00 40.94 112 LEU A N 1
ATOM 667 C CA . LEU A 1 113 ? 13.938 15.436 12.641 1.00 36.21 112 LEU A CA 1
ATOM 668 C C . LEU A 1 113 ? 13.006 15.903 13.746 1.00 35.61 112 LEU A C 1
ATOM 669 O O . LEU A 1 113 ? 12.636 17.079 13.803 1.00 46.89 112 LEU A O 1
ATOM 674 N N . VAL A 1 114 ? 12.634 14.979 14.625 1.00 53.34 113 VAL A N 1
ATOM 675 C CA . VAL A 1 114 ? 11.719 15.262 15.721 1.00 37.31 113 VAL A CA 1
ATOM 676 C C . VAL A 1 114 ? 12.285 14.667 17.004 1.00 56.32 113 VAL A C 1
ATOM 677 O O . VAL A 1 114 ? 12.823 13.553 17.001 1.00 40.05 113 VAL A O 1
ATOM 681 N N . ALA A 1 115 ? 12.175 15.420 18.097 1.00 38.25 114 ALA A N 1
ATOM 682 C CA . ALA A 1 115 ? 12.531 14.936 19.425 1.00 39.54 114 ALA A CA 1
ATOM 683 C C . ALA A 1 115 ? 11.440 15.370 20.389 1.00 47.87 114 ALA A C 1
ATOM 684 O O . ALA A 1 115 ? 11.212 16.569 20.564 1.00 51.36 114 ALA A O 1
ATOM 686 N N . ASP A 1 116 ? 10.762 14.398 21.004 1.00 41.16 115 ASP A N 1
ATOM 687 C CA . ASP A 1 116 ? 9.689 14.727 21.938 1.00 45.56 115 ASP A CA 1
ATOM 688 C C . ASP A 1 116 ? 10.225 15.442 23.173 1.00 48.42 115 ASP A C 1
ATOM 689 O O . ASP A 1 116 ? 9.586 16.366 23.689 1.00 55.19 115 ASP A O 1
ATOM 694 N N . ASN A 1 117 ? 11.397 15.032 23.656 1.00 49.51 116 ASN A N 1
ATOM 695 C CA . ASN A 1 117 ? 11.970 15.556 24.896 1.00 48.03 116 ASN A CA 1
ATOM 696 C C . ASN A 1 117 ? 13.465 15.753 24.659 1.00 48.94 116 ASN A C 1
ATOM 697 O O . ASN A 1 117 ? 14.244 14.801 24.766 1.00 52.99 116 ASN A O 1
ATOM 702 N N . VAL A 1 118 ? 13.862 16.988 24.340 1.00 47.04 117 VAL A N 1
ATOM 703 C CA . VAL A 1 118 ? 15.262 17.267 24.041 1.00 40.81 117 VAL A CA 1
ATOM 704 C C . VAL A 1 118 ? 16.164 17.121 25.257 1.00 51.77 117 VAL A C 1
ATOM 705 O O . VAL A 1 118 ? 17.391 17.071 25.104 1.00 52.61 117 VAL A O 1
ATOM 709 N N . SER A 1 119 ? 15.593 17.051 26.463 1.00 44.13 118 SER A N 1
ATOM 710 C CA . SER A 1 119 ? 16.406 16.799 27.648 1.00 46.09 118 SER A CA 1
ATOM 711 C C . SER A 1 119 ? 16.877 15.352 27.711 1.00 53.11 118 SER A C 1
ATOM 712 O O . SER A 1 119 ? 17.901 15.064 28.339 1.00 51.80 118 SER A O 1
ATOM 715 N N . ALA A 1 120 ? 16.153 14.432 27.071 1.00 57.62 119 ALA A N 1
ATOM 716 C CA . ALA A 1 120 ? 16.448 13.006 27.148 1.00 59.80 119 ALA A CA 1
ATOM 717 C C . ALA A 1 120 ? 16.707 12.398 25.772 1.00 54.53 119 ALA A C 1
ATOM 718 O O . ALA A 1 120 ? 16.423 11.221 25.546 1.00 67.29 119 ALA A O 1
ATOM 720 N N . HIS A 1 121 ? 17.257 13.184 24.843 1.00 53.22 120 HIS A N 1
ATOM 721 C CA . HIS A 1 121 ? 17.412 12.705 23.478 1.00 45.78 120 HIS A CA 1
ATOM 722 C C . HIS A 1 121 ? 18.884 12.546 23.108 1.00 45.02 120 HIS A C 1
ATOM 723 O O . HIS A 1 121 ? 19.706 13.397 23.462 1.00 59.56 120 HIS A O 1
ATOM 730 N N . PRO A 1 122 ? 19.239 11.471 22.394 1.00 52.90 121 PRO A N 1
ATOM 731 C CA . PRO A 1 122 ? 20.661 11.238 22.074 1.00 46.31 121 PRO A CA 1
ATOM 732 C C . PRO A 1 122 ? 21.316 12.366 21.296 1.00 44.42 121 PRO A C 1
ATOM 733 O O . PRO A 1 122 ? 22.499 12.654 21.514 1.00 59.80 121 PRO A O 1
ATOM 737 N N . MET A 1 123 ? 20.588 13.008 20.389 1.00 46.33 122 MET A N 1
ATOM 738 C CA . MET A 1 123 ? 21.169 14.006 19.501 1.00 52.16 122 MET A CA 1
ATOM 739 C C . MET A 1 123 ? 21.208 15.399 20.110 1.00 47.79 122 MET A C 1
ATOM 740 O O . MET A 1 123 ? 21.565 16.354 19.414 1.00 48.25 122 MET A O 1
ATOM 745 N N . PHE A 1 124 ? 20.853 15.539 21.382 1.00 40.65 123 PHE A N 1
ATOM 746 C CA . PHE A 1 124 ? 20.837 16.832 22.051 1.00 42.60 123 PHE A CA 1
ATOM 747 C C . PHE A 1 124 ? 21.737 16.759 23.273 1.00 47.62 123 PHE A C 1
ATOM 748 O O . PHE A 1 124 ? 21.481 15.970 24.189 1.00 41.49 123 PHE A O 1
ATOM 756 N N . THR A 1 125 ? 22.790 17.572 23.277 1.00 42.97 124 THR A N 1
ATOM 757 C CA . THR A 1 125 ? 23.662 17.672 24.434 1.00 43.97 124 THR A CA 1
ATOM 758 C C . THR A 1 125 ? 22.964 18.444 25.552 1.00 46.06 124 THR A C 1
ATOM 759 O O . THR A 1 125 ? 21.886 19.020 25.372 1.00 41.70 124 THR A O 1
ATOM 763 N N . ALA A 1 126 ? 23.594 18.438 26.730 1.00 57.80 125 ALA A N 1
ATOM 764 C CA . ALA A 1 126 ? 23.105 19.259 27.832 1.00 47.55 125 ALA A CA 1
ATOM 765 C C . ALA A 1 126 ? 23.023 20.725 27.428 1.00 46.36 125 ALA A C 1
ATOM 766 O O . ALA A 1 126 ? 22.078 21.430 27.801 1.00 46.20 125 ALA A O 1
ATOM 768 N N . ALA A 1 127 ? 24.004 21.200 26.657 1.00 45.53 126 ALA A N 1
ATOM 769 C CA . ALA A 1 127 ? 23.984 22.585 26.196 1.00 52.68 126 ALA A CA 1
ATOM 770 C C . ALA A 1 127 ? 22.845 22.829 25.213 1.00 48.54 126 ALA A C 1
ATOM 771 O O . ALA A 1 127 ? 22.187 23.875 25.271 1.00 47.55 126 ALA A O 1
ATOM 773 N N . ASP A 1 128 ? 22.616 21.889 24.289 1.00 45.60 127 ASP A N 1
ATOM 774 C CA . ASP A 1 128 ? 21.489 21.998 23.364 1.00 42.60 127 ASP A CA 1
ATOM 775 C C . ASP A 1 128 ? 20.185 22.248 24.111 1.00 42.96 127 ASP A C 1
ATOM 776 O O . ASP A 1 128 ? 19.419 23.155 23.766 1.00 44.04 127 ASP A O 1
ATOM 781 N N . ALA A 1 129 ? 19.922 21.447 25.146 1.00 49.42 128 ALA A N 1
ATOM 782 C CA . ALA A 1 129 ? 18.662 21.558 25.875 1.00 49.48 128 ALA A CA 1
ATOM 783 C C . ALA A 1 129 ? 18.559 22.887 26.612 1.00 56.80 128 ALA A C 1
ATOM 784 O O . ALA A 1 129 ? 17.496 23.520 26.611 1.00 44.01 128 ALA A O 1
ATOM 786 N N . MET A 1 130 ? 19.645 23.317 27.259 1.00 44.64 129 MET A N 1
ATOM 787 C CA . MET A 1 130 ? 19.644 24.610 27.937 1.00 45.16 129 MET A CA 1
ATOM 788 C C . MET A 1 130 ? 19.310 25.735 26.967 1.00 48.85 129 MET A C 1
ATOM 789 O O . MET A 1 130 ? 18.471 26.596 27.259 1.00 54.84 129 MET A O 1
ATOM 794 N N . ALA A 1 131 ? 19.961 25.742 25.800 1.00 42.20 130 ALA A N 1
ATOM 795 C CA . ALA A 1 131 ? 19.731 26.800 24.823 1.00 47.55 130 ALA A CA 1
ATOM 796 C C . ALA A 1 131 ? 18.291 26.818 24.331 1.00 45.75 130 ALA A C 1
ATOM 797 O O . ALA A 1 131 ? 17.773 27.881 23.974 1.00 52.83 130 ALA A O 1
ATOM 799 N N . LEU A 1 132 ? 17.631 25.664 24.299 1.00 44.50 131 LEU A N 1
ATOM 800 C CA . LEU A 1 132 ? 16.256 25.571 23.830 1.00 51.29 131 LEU A CA 1
ATOM 801 C C . LEU A 1 132 ? 15.238 25.753 24.948 1.00 51.55 131 LEU A C 1
ATOM 802 O O . LEU A 1 132 ? 14.041 25.545 24.719 1.00 51.84 131 LEU A O 1
ATOM 807 N N . GLY A 1 133 ? 15.682 26.137 26.144 1.00 42.16 132 GLY A N 1
ATOM 808 C CA . GLY A 1 133 ? 14.791 26.327 27.267 1.00 48.40 132 GLY A CA 1
ATOM 809 C C . GLY A 1 133 ? 14.446 25.072 28.038 1.00 59.61 132 GLY A C 1
ATOM 810 O O . GLY A 1 133 ? 13.616 25.138 28.953 1.00 67.40 132 GLY A O 1
ATOM 811 N N . ALA A 1 134 ? 15.053 23.937 27.707 1.00 58.67 133 ALA A N 1
ATOM 812 C CA . ALA A 1 134 ? 14.697 22.666 28.318 1.00 63.26 133 ALA A CA 1
ATOM 813 C C . ALA A 1 134 ? 15.451 22.446 29.621 1.00 74.62 133 ALA A C 1
ATOM 814 O O . ALA A 1 134 ? 16.650 22.725 29.718 1.00 87.44 133 ALA A O 1
ATOM 816 N N . THR A 1 135 ? 14.734 21.947 30.624 1.00 71.63 134 THR A N 1
ATOM 817 C CA . THR A 1 135 ? 15.304 21.532 31.898 1.00 70.05 134 THR A CA 1
ATOM 818 C C . THR A 1 135 ? 14.739 20.165 32.262 1.00 73.34 134 THR A C 1
ATOM 819 O O . THR A 1 135 ? 13.951 19.576 31.517 1.00 75.25 134 THR A O 1
ATOM 823 N N . ASP A 1 136 ? 15.136 19.661 33.433 1.00 73.72 135 ASP A N 1
ATOM 824 C CA . ASP A 1 136 ? 14.569 18.412 33.927 1.00 73.88 135 ASP A CA 1
ATOM 825 C C . ASP A 1 136 ? 13.094 18.543 34.280 1.00 66.02 135 ASP A C 1
ATOM 826 O O . ASP A 1 136 ? 12.415 17.520 34.415 1.00 63.95 135 ASP A O 1
ATOM 831 N N . GLU A 1 137 ? 12.588 19.766 34.430 1.00 64.47 136 GLU A N 1
ATOM 832 C CA . GLU A 1 137 ? 11.199 20.000 34.801 1.00 59.94 136 GLU A CA 1
ATOM 833 C C . GLU A 1 137 ? 10.314 20.374 33.622 1.00 56.00 136 GLU A C 1
ATOM 834 O O . GLU A 1 137 ? 9.115 20.081 33.646 1.00 60.44 136 GLU A O 1
ATOM 840 N N . ILE A 1 138 ? 10.872 21.014 32.597 1.00 55.17 137 ILE A N 1
ATOM 841 C CA . ILE A 1 138 ? 10.105 21.543 31.475 1.00 61.18 137 ILE A CA 1
ATOM 842 C C . ILE A 1 138 ? 10.405 20.700 30.243 1.00 59.06 137 ILE A C 1
ATOM 843 O O . ILE A 1 138 ? 11.539 20.691 29.747 1.00 61.94 137 ILE A O 1
ATOM 848 N N . ARG A 1 139 ? 9.388 19.999 29.746 1.00 52.36 138 ARG A N 1
ATOM 849 C CA . ARG A 1 139 ? 9.533 19.139 28.577 1.00 53.50 138 ARG A CA 1
ATOM 850 C C . ARG A 1 139 ? 9.424 19.974 27.305 1.00 55.63 138 ARG A C 1
ATOM 851 O O . ARG A 1 139 ? 8.404 20.632 27.073 1.00 46.17 138 ARG A O 1
ATOM 859 N N . VAL A 1 140 ? 10.469 19.943 26.480 1.00 33.82 139 VAL A N 1
ATOM 860 C CA . VAL A 1 140 ? 10.542 20.729 25.254 1.00 37.68 139 VAL A CA 1
ATOM 861 C C . VAL A 1 140 ? 10.744 19.783 24.078 1.00 48.01 139 VAL A C 1
ATOM 862 O O . VAL A 1 140 ? 11.671 18.964 24.085 1.00 42.25 139 VAL A O 1
ATOM 866 N N . SER A 1 141 ? 9.880 19.898 23.073 1.00 45.28 140 SER A N 1
ATOM 867 C CA . SER A 1 141 ? 9.972 19.101 21.857 1.00 40.53 140 SER A CA 1
ATOM 868 C C . SER A 1 141 ? 10.590 19.927 20.737 1.00 37.28 140 SER A C 1
ATOM 869 O O . SER A 1 141 ? 10.306 21.119 20.608 1.00 35.40 140 SER A O 1
ATOM 872 N N . PHE A 1 142 ? 11.426 19.287 19.923 1.00 39.48 141 PHE A N 1
ATOM 873 C CA . PHE A 1 142 ? 12.089 19.936 18.799 1.00 30.77 141 PHE A CA 1
ATOM 874 C C . PHE A 1 142 ? 11.563 19.367 17.488 1.00 35.52 141 PHE A C 1
ATOM 875 O O . PHE A 1 142 ? 11.371 18.154 17.360 1.00 34.67 141 PHE A O 1
ATOM 883 N N . ILE A 1 143 ? 11.332 20.248 16.515 1.00 43.39 142 ILE A N 1
ATOM 884 C CA . ILE A 1 143 ? 10.883 19.854 15.183 1.00 31.66 142 ILE A CA 1
ATOM 885 C C . ILE A 1 143 ? 11.638 20.698 14.162 1.00 30.84 142 ILE A C 1
ATOM 886 O O . ILE A 1 143 ? 11.490 21.923 14.138 1.00 40.43 142 ILE A O 1
ATOM 891 N N . GLY A 1 144 ? 12.438 20.048 13.334 1.00 37.58 143 GLY A N 1
ATOM 892 C CA . GLY A 1 144 ? 13.167 20.742 12.279 1.00 34.94 143 GLY A CA 1
ATOM 893 C C . GLY A 1 144 ? 12.975 20.062 10.948 1.00 39.82 143 GLY A C 1
ATOM 894 O O . GLY A 1 144 ? 12.946 18.835 10.857 1.00 41.37 143 GLY A O 1
ATOM 895 N N . VAL A 1 145 ? 12.840 20.874 9.898 1.00 31.44 144 VAL A N 1
ATOM 896 C CA . VAL A 1 145 ? 12.651 20.365 8.542 1.00 38.35 144 VAL A CA 1
ATOM 897 C C . VAL A 1 145 ? 13.733 20.946 7.638 1.00 43.22 144 VAL A C 1
ATOM 898 O O . VAL A 1 145 ? 14.271 22.023 7.932 1.00 41.19 144 VAL A O 1
ATOM 902 N N . PRO A 1 146 ? 14.097 20.272 6.551 1.00 46.24 145 PRO A N 1
ATOM 903 C CA . PRO A 1 146 ? 15.112 20.823 5.650 1.00 46.03 145 PRO A CA 1
ATOM 904 C C . PRO A 1 146 ? 14.539 21.855 4.692 1.00 44.39 145 PRO A C 1
ATOM 905 O O . PRO A 1 146 ? 13.371 21.804 4.300 1.00 41.51 145 PRO A O 1
ATOM 909 N N . ILE A 1 147 ? 15.389 22.808 4.325 1.00 41.69 146 ILE A N 1
ATOM 910 C CA . ILE A 1 147 ? 15.097 23.762 3.263 1.00 30.96 146 ILE A CA 1
ATOM 911 C C . ILE A 1 147 ? 15.890 23.330 2.040 1.00 38.74 146 ILE A C 1
ATOM 912 O O . ILE A 1 147 ? 17.116 23.178 2.109 1.00 41.86 146 ILE A O 1
ATOM 917 N N . ARG A 1 148 ? 15.197 23.121 0.923 1.00 38.73 147 ARG A N 1
ATOM 918 C CA . ARG A 1 148 ? 15.802 22.569 -0.277 1.00 37.26 147 ARG A CA 1
ATOM 919 C C . ARG A 1 148 ? 15.641 23.525 -1.451 1.00 50.18 147 ARG A C 1
ATOM 920 O O . ARG A 1 148 ? 14.634 24.229 -1.571 1.00 47.48 147 ARG A O 1
ATOM 928 N N . ILE A 1 149 ? 16.654 23.541 -2.314 1.00 52.34 148 ILE A N 1
ATOM 929 C CA . ILE A 1 149 ? 16.616 24.261 -3.581 1.00 43.12 148 ILE A CA 1
ATOM 930 C C . ILE A 1 149 ? 17.190 23.330 -4.639 1.00 51.52 148 ILE A C 1
ATOM 931 O O . ILE A 1 149 ? 18.401 23.073 -4.653 1.00 53.19 148 ILE A O 1
ATOM 936 N N . ASP A 1 150 ? 16.326 22.820 -5.515 1.00 58.12 149 ASP A N 1
ATOM 937 C CA . ASP A 1 150 ? 16.719 21.941 -6.617 1.00 50.30 149 ASP A CA 1
ATOM 938 C C . ASP A 1 150 ? 17.490 20.722 -6.106 1.00 51.59 149 ASP A C 1
ATOM 939 O O . ASP A 1 150 ? 18.636 20.470 -6.484 1.00 61.74 149 ASP A O 1
ATOM 944 N N . SER A 1 151 ? 16.836 19.986 -5.202 1.00 52.42 150 SER A N 1
ATOM 945 C CA . SER A 1 151 ? 17.312 18.709 -4.672 1.00 57.03 150 SER A CA 1
ATOM 946 C C . SER A 1 151 ? 18.502 18.869 -3.730 1.00 68.86 150 SER A C 1
ATOM 947 O O . SER A 1 151 ? 18.960 17.887 -3.136 1.00 74.92 150 SER A O 1
ATOM 950 N N . ARG A 1 152 ? 19.008 20.090 -3.579 1.00 65.30 151 ARG A N 1
ATOM 951 C CA . ARG A 1 152 ? 20.087 20.377 -2.644 1.00 55.23 151 ARG A CA 1
ATOM 952 C C . ARG A 1 152 ? 19.520 21.016 -1.385 1.00 48.94 151 ARG A C 1
ATOM 953 O O . ARG A 1 152 ? 18.637 21.874 -1.456 1.00 45.38 151 ARG A O 1
ATOM 961 N N . VAL A 1 153 ? 20.035 20.599 -0.233 1.00 43.04 152 VAL A N 1
ATOM 962 C CA . VAL A 1 153 ? 19.625 21.167 1.047 1.00 37.54 152 VAL A CA 1
ATOM 963 C C . VAL A 1 153 ? 20.485 22.393 1.318 1.00 33.35 152 VAL A C 1
ATOM 964 O O . VAL A 1 153 ? 21.716 22.300 1.372 1.00 36.85 152 VAL A O 1
ATOM 968 N N . VAL A 1 154 ? 19.838 23.545 1.487 1.00 31.71 153 VAL A N 1
ATOM 969 C CA . VAL A 1 154 ? 20.529 24.810 1.697 1.00 37.07 153 VAL A CA 1
ATOM 970 C C . VAL A 1 154 ? 20.324 25.359 3.095 1.00 36.95 153 VAL A C 1
ATOM 971 O O . VAL A 1 154 ? 20.829 26.450 3.398 1.00 35.69 153 VAL A O 1
ATOM 975 N N . GLY A 1 155 ? 19.599 24.653 3.956 1.00 32.57 154 GLY A N 1
ATOM 976 C CA . GLY A 1 155 ? 19.406 25.130 5.311 1.00 30.52 154 GLY A CA 1
ATOM 977 C C . GLY A 1 155 ? 18.304 24.369 6.020 1.00 31.32 154 GLY A C 1
ATOM 978 O O . GLY A 1 155 ? 17.878 23.303 5.572 1.00 39.86 154 GLY A O 1
ATOM 979 N N . THR A 1 156 ? 17.856 24.936 7.142 1.00 29.61 155 THR A N 1
ATOM 980 C CA . THR A 1 156 ? 16.863 24.301 7.997 1.00 25.55 155 THR A CA 1
ATOM 981 C C . THR A 1 156 ? 15.853 25.328 8.488 1.00 34.68 155 THR A C 1
ATOM 982 O O . THR A 1 156 ? 16.177 26.503 8.680 1.00 32.93 155 THR A O 1
ATOM 986 N N . LEU A 1 157 ? 14.621 24.866 8.687 1.00 29.30 156 LEU A N 1
ATOM 987 C CA . LEU A 1 157 ? 13.600 25.597 9.427 1.00 31.86 156 LEU A CA 1
ATOM 988 C C . LEU A 1 157 ? 13.242 24.764 10.648 1.00 31.19 156 LEU A C 1
ATOM 989 O O . LEU A 1 157 ? 12.856 23.598 10.513 1.00 26.91 156 LEU A O 1
ATOM 994 N N . SER A 1 158 ? 13.382 25.352 11.834 1.00 34.87 157 SER A N 1
ATOM 995 C CA . SER A 1 158 ? 13.214 24.612 13.075 1.00 33.98 157 SER A CA 1
ATOM 996 C C . SER A 1 158 ? 12.407 25.432 14.068 1.00 29.44 157 SER A C 1
ATOM 997 O O . SER A 1 158 ? 12.481 26.663 14.086 1.00 25.81 157 SER A O 1
ATOM 1000 N N . ILE A 1 159 ? 11.631 24.732 14.892 1.00 33.82 158 ILE A N 1
ATOM 1001 C CA . ILE A 1 159 ? 10.870 25.316 15.986 1.00 25.48 158 ILE A CA 1
ATOM 1002 C C . ILE A 1 159 ? 10.956 24.374 17.181 1.00 32.45 158 ILE A C 1
ATOM 1003 O O . ILE A 1 159 ? 11.508 23.273 17.094 1.00 27.00 158 ILE A O 1
ATOM 1008 N N . ASP A 1 160 ? 10.400 24.814 18.306 1.00 26.46 159 ASP A N 1
ATOM 1009 C CA . ASP A 1 160 ? 10.204 23.948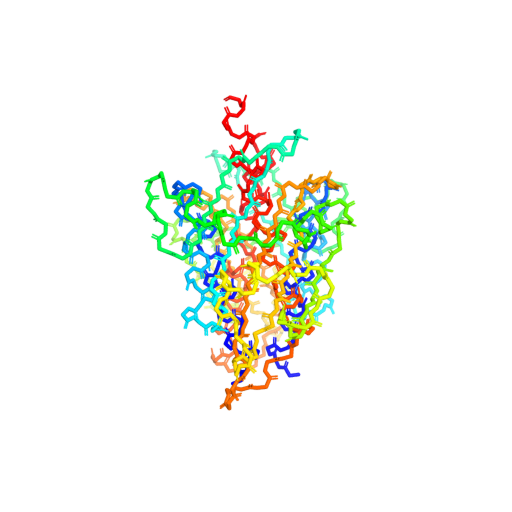 19.457 1.00 33.33 159 ASP A CA 1
ATOM 1010 C C . ASP A 1 160 ? 8.903 24.330 20.148 1.00 38.00 159 ASP A C 1
ATOM 1011 O O . ASP A 1 160 ? 8.371 25.426 19.953 1.00 32.44 159 ASP A O 1
ATOM 1016 N N . ARG A 1 161 ? 8.389 23.406 20.958 1.00 43.90 160 ARG A N 1
ATOM 1017 C CA . ARG A 1 161 ? 7.176 23.627 21.732 1.00 44.26 160 ARG A CA 1
ATOM 1018 C C . ARG A 1 161 ? 7.389 23.142 23.156 1.00 42.40 160 ARG A C 1
ATOM 1019 O O . ARG A 1 161 ? 8.057 22.128 23.383 1.00 41.92 160 ARG A O 1
ATOM 1027 N N . VAL A 1 162 ? 6.820 23.869 24.111 1.00 38.52 161 VAL A N 1
ATOM 1028 C CA . VAL A 1 162 ? 6.862 23.479 25.515 1.00 48.95 161 VAL A CA 1
ATOM 1029 C C . VAL A 1 162 ? 5.598 22.693 25.829 1.00 48.64 161 VAL A C 1
ATOM 1030 O O . VAL A 1 162 ? 4.483 23.193 25.648 1.00 46.79 161 VAL A O 1
ATOM 1034 N N . ARG A 1 163 ? 5.770 21.463 26.301 1.00 81.16 162 ARG A N 1
ATOM 1035 C CA . ARG A 1 163 ? 4.639 20.588 26.594 1.00 72.10 162 ARG A CA 1
ATOM 1036 C C . ARG A 1 163 ? 4.131 20.887 27.999 1.00 69.43 162 ARG A C 1
ATOM 1037 O O . ARG A 1 163 ? 4.706 20.444 28.996 1.00 76.50 162 ARG A O 1
ATOM 1045 N N . ASP A 1 164 ? 3.058 21.663 28.066 1.00 71.30 163 ASP A N 1
ATOM 1046 C CA . ASP A 1 164 ? 2.340 21.938 29.304 1.00 75.93 163 ASP A CA 1
ATOM 1047 C C . ASP A 1 164 ? 0.882 21.594 29.010 1.00 82.22 163 ASP A C 1
ATOM 1048 O O . ASP A 1 164 ? 0.564 20.887 28.046 1.00 82.57 163 ASP A O 1
ATOM 1053 N N . GLY A 1 165 ? -0.028 22.064 29.857 1.00 87.19 164 GLY A N 1
ATOM 1054 C CA . GLY A 1 165 ? -1.434 21.950 29.526 1.00 83.38 164 GLY A CA 1
ATOM 1055 C C . GLY A 1 165 ? -1.868 22.905 28.428 1.00 90.01 164 GLY A C 1
ATOM 1056 O O . GLY A 1 165 ? -2.866 23.618 28.570 1.00 97.48 164 GLY A O 1
ATOM 1057 N N . ARG A 1 166 ? -1.120 22.921 27.323 1.00 94.14 165 ARG A N 1
ATOM 1058 C CA . ARG A 1 166 ? -1.491 23.646 26.112 1.00 96.90 165 ARG A CA 1
ATOM 1059 C C . ARG A 1 166 ? -2.482 22.809 25.317 1.00 100.74 165 ARG A C 1
ATOM 1060 O O . ARG A 1 166 ? -3.076 21.869 25.855 1.00 104.92 165 ARG A O 1
ATOM 1068 N N . SER A 1 167 ? -2.694 23.151 24.053 1.00 103.94 166 SER A N 1
ATOM 1069 C CA . SER A 1 167 ? -3.472 22.283 23.181 1.00 100.28 166 SER A CA 1
ATOM 1070 C C . SER A 1 167 ? -2.664 21.012 22.906 1.00 100.43 166 SER A C 1
ATOM 1071 O O . SER A 1 167 ? -1.561 20.810 23.424 1.00 97.63 166 SER A O 1
ATOM 1074 N N . HIS A 1 168 ? -3.206 20.144 22.058 1.00 99.15 167 HIS A N 1
ATOM 1075 C CA . HIS A 1 168 ? -2.650 18.816 21.806 1.00 98.43 167 HIS A CA 1
ATOM 1076 C C . HIS A 1 168 ? -1.889 18.757 20.490 1.00 87.74 167 HIS A C 1
ATOM 1077 O O . HIS A 1 168 ? -2.080 17.829 19.699 1.00 89.32 167 HIS A O 1
ATOM 1084 N N . PHE A 1 169 ? -1.037 19.754 20.234 1.00 73.98 168 PHE A N 1
ATOM 1085 C CA . PHE A 1 169 ? -0.361 19.915 18.951 1.00 67.29 168 PHE A CA 1
ATOM 1086 C C . PHE A 1 169 ? 0.325 18.632 18.502 1.00 69.15 168 PHE A C 1
ATOM 1087 O O . PHE A 1 169 ? 1.306 18.195 19.111 1.00 75.34 168 PHE A O 1
ATOM 1095 N N . ARG A 1 170 ? -0.185 18.033 17.430 1.00 67.03 169 ARG A N 1
ATOM 1096 C CA . ARG A 1 170 ? 0.403 16.814 16.897 1.00 68.19 169 ARG A CA 1
ATOM 1097 C C . ARG A 1 170 ? 1.702 17.136 16.171 1.00 73.09 169 ARG A C 1
ATOM 1098 O O . ARG A 1 170 ? 1.755 18.057 15.350 1.00 66.65 169 ARG A O 1
ATOM 1106 N N . MET A 1 171 ? 2.755 16.376 16.476 1.00 51.40 170 MET A N 1
ATOM 1107 C CA . MET A 1 171 ? 4.048 16.628 15.852 1.00 48.50 170 MET A CA 1
ATOM 1108 C C . MET A 1 171 ? 4.017 16.361 14.352 1.00 45.98 170 MET A C 1
ATOM 1109 O O . MET A 1 171 ? 4.741 17.017 13.595 1.00 47.07 170 MET A O 1
ATOM 1114 N N . ASP A 1 172 ? 3.188 15.416 13.900 1.00 36.04 171 ASP A N 1
ATOM 1115 C CA . ASP A 1 172 ? 3.121 15.134 12.470 1.00 42.39 171 ASP A CA 1
ATOM 1116 C C . ASP A 1 172 ? 2.475 16.281 11.701 1.00 42.31 171 ASP A C 1
ATOM 1117 O O . ASP A 1 172 ? 2.843 16.535 10.548 1.00 49.46 171 ASP A O 1
ATOM 1122 N N . ALA A 1 173 ? 1.517 16.980 12.315 1.00 34.37 172 ALA A N 1
ATOM 1123 C CA . ALA A 1 173 ? 0.935 18.154 11.671 1.00 41.19 172 ALA A CA 1
ATOM 1124 C C . ALA A 1 173 ? 1.954 19.280 11.559 1.00 42.38 172 ALA A C 1
ATOM 1125 O O . ALA A 1 173 ? 2.030 19.956 10.526 1.00 48.28 172 ALA A O 1
ATOM 1127 N N . ASP A 1 174 ? 2.742 19.501 12.616 1.00 39.99 173 ASP A N 1
ATOM 1128 C CA . ASP A 1 174 ? 3.799 20.506 12.558 1.00 35.70 173 ASP A CA 1
ATOM 1129 C C . ASP A 1 174 ? 4.800 20.191 11.454 1.00 33.16 173 ASP A C 1
ATOM 1130 O O . ASP A 1 174 ? 5.219 21.087 10.713 1.00 37.61 173 ASP A O 1
ATOM 1135 N N . VAL A 1 175 ? 5.195 18.922 11.333 1.00 33.54 174 VAL A N 1
ATOM 1136 C CA . VAL A 1 175 ? 6.150 18.529 10.299 1.00 36.46 174 VAL A CA 1
ATOM 1137 C C . VAL A 1 175 ? 5.590 18.834 8.915 1.00 48.54 174 VAL A C 1
ATOM 1138 O O . VAL A 1 175 ? 6.280 19.395 8.057 1.00 46.62 174 VAL A O 1
ATOM 1142 N N . ARG A 1 176 ? 4.329 18.460 8.677 1.00 33.96 175 ARG A N 1
ATOM 1143 C CA . ARG A 1 176 ? 3.683 18.778 7.407 1.00 37.46 175 ARG A CA 1
ATOM 1144 C C . ARG A 1 176 ? 3.677 20.281 7.155 1.00 36.22 175 ARG A C 1
ATOM 1145 O O . ARG A 1 176 ? 4.125 20.748 6.101 1.00 35.47 175 ARG A O 1
ATOM 1153 N N . PHE A 1 177 ? 3.173 21.054 8.120 1.00 33.31 176 PHE A N 1
ATOM 1154 C CA . PHE A 1 177 ? 3.053 22.498 7.938 1.00 39.81 176 PHE A CA 1
ATOM 1155 C C . PHE A 1 177 ? 4.411 23.150 7.707 1.00 40.66 176 PHE A C 1
ATOM 1156 O O . PHE A 1 177 ? 4.556 23.998 6.818 1.00 46.09 176 PHE A O 1
ATOM 1164 N N . LEU A 1 178 ? 5.419 22.771 8.497 1.00 38.06 177 LEU A N 1
ATOM 1165 C CA . LEU A 1 178 ? 6.744 23.363 8.335 1.00 33.95 177 LEU A CA 1
ATOM 1166 C C . LEU A 1 178 ? 7.384 22.937 7.020 1.00 32.94 177 LEU A C 1
ATOM 1167 O O . LEU A 1 178 ? 8.096 23.726 6.388 1.00 32.89 177 LEU A O 1
ATOM 1172 N N . THR A 1 179 ? 7.156 21.690 6.600 1.00 33.39 178 THR A N 1
ATOM 1173 C CA . THR A 1 179 ? 7.647 21.244 5.299 1.00 33.81 178 THR A CA 1
ATOM 1174 C C . THR A 1 179 ? 7.069 22.097 4.177 1.00 38.14 178 THR A C 1
ATOM 1175 O O . THR A 1 179 ? 7.766 22.423 3.209 1.00 34.05 178 THR A O 1
ATOM 1179 N N . MET A 1 180 ? 5.798 22.486 4.301 1.00 36.41 179 MET A N 1
ATOM 1180 C CA . MET A 1 180 ? 5.190 23.369 3.312 1.00 38.44 179 MET A CA 1
ATOM 1181 C C . MET A 1 180 ? 5.836 24.749 3.344 1.00 38.53 179 MET A C 1
ATOM 1182 O O . MET A 1 180 ? 6.155 25.322 2.295 1.00 33.50 179 MET A O 1
ATOM 1187 N N . VAL A 1 181 ? 6.034 25.299 4.544 1.00 36.91 180 VAL A N 1
ATOM 1188 C CA . VAL A 1 181 ? 6.668 26.608 4.670 1.00 34.66 180 VAL A CA 1
ATOM 1189 C C . VAL A 1 181 ? 8.102 26.560 4.157 1.00 34.32 180 VAL A C 1
ATOM 1190 O O . VAL A 1 181 ? 8.568 27.487 3.483 1.00 35.21 180 VAL A O 1
ATOM 1194 N N . ALA A 1 182 ? 8.823 25.478 4.464 1.00 32.98 181 ALA A N 1
ATOM 1195 C CA . ALA A 1 182 ? 10.208 25.358 4.019 1.00 35.09 181 ALA A CA 1
ATOM 1196 C C . ALA A 1 182 ? 10.303 25.334 2.498 1.00 37.75 181 ALA A C 1
ATOM 1197 O O . ALA A 1 182 ? 11.196 25.961 1.916 1.00 41.58 181 ALA A O 1
ATOM 1199 N N . ASN A 1 183 ? 9.399 24.603 1.839 1.00 43.06 182 ASN A N 1
ATOM 1200 C CA . ASN A 1 183 ? 9.369 24.585 0.379 1.00 36.12 182 ASN A CA 1
ATOM 1201 C C . ASN A 1 183 ? 9.248 25.994 -0.186 1.00 38.79 182 ASN A C 1
ATOM 1202 O O . ASN A 1 183 ? 10.015 26.392 -1.070 1.00 40.70 182 ASN A O 1
ATOM 1207 N N . LEU A 1 184 ? 8.284 26.764 0.321 1.00 34.00 183 LEU A N 1
ATOM 1208 C CA . LEU A 1 184 ? 8.080 28.121 -0.174 1.00 33.89 183 LEU A CA 1
ATOM 1209 C C . LEU A 1 184 ? 9.273 29.013 0.146 1.00 33.73 183 LEU A C 1
ATOM 1210 O O . LEU A 1 184 ? 9.673 29.842 -0.680 1.00 41.48 183 LEU A O 1
ATOM 1215 N N . ILE A 1 185 ? 9.853 28.861 1.340 1.00 42.85 184 ILE A N 1
ATOM 1216 C CA . ILE A 1 185 ? 11.020 29.659 1.708 1.00 36.31 184 ILE A CA 1
ATOM 1217 C C . ILE A 1 185 ? 12.183 29.368 0.768 1.00 36.58 184 ILE A C 1
ATOM 1218 O O . ILE A 1 185 ? 12.916 30.279 0.363 1.00 33.90 184 ILE A O 1
ATOM 1223 N N . GLY A 1 186 ? 12.365 28.098 0.399 1.00 34.22 185 GLY A N 1
ATOM 1224 C CA . GLY A 1 186 ? 13.400 27.758 -0.565 1.00 43.57 185 GLY A CA 1
ATOM 1225 C C . GLY A 1 186 ? 13.238 28.493 -1.881 1.00 44.08 185 GLY A C 1
ATOM 1226 O O . GLY A 1 186 ? 14.220 28.935 -2.482 1.00 49.08 185 GLY A O 1
ATOM 1227 N N . GLN A 1 187 ? 11.995 28.630 -2.350 1.00 44.56 186 GLN A N 1
ATOM 1228 C CA . GLN A 1 187 ? 11.743 29.404 -3.562 1.00 44.74 186 GLN A CA 1
ATOM 1229 C C . GLN A 1 187 ? 12.078 30.875 -3.351 1.00 41.85 186 GLN A C 1
ATOM 1230 O O . GLN A 1 187 ? 12.663 31.519 -4.230 1.00 42.79 186 GLN A O 1
ATOM 1236 N N . THR A 1 188 ? 11.712 31.424 -2.189 1.00 44.81 187 THR A N 1
ATOM 1237 C CA . THR A 1 188 ? 12.060 32.806 -1.878 1.00 43.09 187 THR A CA 1
ATOM 1238 C C . THR A 1 188 ? 13.570 32.991 -1.816 1.00 38.63 187 THR A C 1
ATOM 1239 O O . THR A 1 188 ? 14.098 34.018 -2.261 1.00 43.41 187 THR A O 1
ATOM 1243 N N . VAL A 1 189 ? 14.283 32.004 -1.270 1.00 36.86 188 VAL A N 1
ATOM 1244 C CA . VAL A 1 189 ? 15.734 32.106 -1.160 1.00 36.73 188 VAL A CA 1
ATOM 1245 C C . VAL A 1 189 ? 16.381 31.992 -2.534 1.00 36.40 188 VAL A C 1
ATOM 1246 O O . VAL A 1 189 ? 17.267 32.780 -2.886 1.00 43.30 188 VAL A O 1
ATOM 1250 N N . LYS A 1 190 ? 15.955 31.006 -3.329 1.00 46.33 189 LYS A N 1
ATOM 1251 C CA . LYS A 1 190 ? 16.484 30.879 -4.684 1.00 50.37 189 LYS A CA 1
ATOM 1252 C C . LYS A 1 190 ? 16.243 32.151 -5.484 1.00 52.17 189 LYS A C 1
ATOM 1253 O O . LYS A 1 190 ? 17.121 32.599 -6.230 1.00 48.99 189 LYS A O 1
ATOM 1259 N N . LEU A 1 191 ? 15.059 32.749 -5.333 1.00 52.99 190 LEU A N 1
ATOM 1260 C CA . LEU A 1 191 ? 14.768 34.025 -5.977 1.00 55.39 190 LEU A CA 1
ATOM 1261 C C . LEU A 1 191 ? 15.819 35.073 -5.623 1.00 52.60 190 LEU A C 1
ATOM 1262 O O . LEU A 1 191 ? 16.384 35.728 -6.507 1.00 44.45 190 LEU A O 1
ATOM 1267 N N . HIS A 1 192 ? 16.098 35.237 -4.327 1.00 50.26 191 HIS A N 1
ATOM 1268 C CA . HIS A 1 192 ? 17.076 36.230 -3.892 1.00 39.30 191 HIS A CA 1
ATOM 1269 C C . HIS A 1 192 ? 18.481 35.875 -4.358 1.00 40.49 191 HIS A C 1
ATOM 1270 O O . HIS A 1 192 ? 19.258 36.759 -4.741 1.00 44.54 191 HIS A O 1
ATOM 1277 N N . ARG A 1 193 ? 18.832 34.588 -4.322 1.00 43.17 192 ARG A N 1
ATOM 1278 C CA . ARG A 1 193 ? 20.167 34.185 -4.745 1.00 44.33 192 ARG A CA 1
ATOM 1279 C C . ARG A 1 193 ? 20.341 34.353 -6.248 1.00 50.25 192 ARG A C 1
ATOM 1280 O O . ARG A 1 193 ? 21.380 34.841 -6.702 1.00 40.75 192 ARG A O 1
ATOM 1288 N N . VAL A 1 194 ? 19.333 33.968 -7.035 1.00 54.81 193 VAL A N 1
ATOM 1289 C CA . VAL A 1 194 ? 19.408 34.159 -8.482 1.00 53.12 193 VAL A CA 1
ATOM 1290 C C . VAL A 1 194 ? 19.555 35.641 -8.810 1.00 44.98 193 VAL A C 1
ATOM 1291 O O . VAL A 1 194 ? 20.362 36.031 -9.662 1.00 45.18 193 VAL A O 1
ATOM 1295 N N . VAL A 1 195 ? 18.783 36.487 -8.124 1.00 44.89 194 VAL A N 1
ATOM 1296 C CA . VAL A 1 195 ? 18.842 37.930 -8.357 1.00 45.24 194 VAL A CA 1
ATOM 1297 C C . VAL A 1 195 ? 20.236 38.474 -8.061 1.00 49.64 194 VAL A C 1
ATOM 1298 O O . VAL A 1 195 ? 20.865 39.110 -8.916 1.00 49.14 194 VAL A O 1
ATOM 1302 N N . ALA A 1 196 ? 20.729 38.251 -6.835 1.00 54.95 195 ALA A N 1
ATOM 1303 C CA . ALA A 1 196 ? 22.008 38.824 -6.421 1.00 54.84 195 ALA A CA 1
ATOM 1304 C C . ALA A 1 196 ? 23.127 38.348 -7.320 1.00 55.38 195 ALA A C 1
ATOM 1305 O O . ALA A 1 196 ? 24.090 39.075 -7.591 1.00 64.77 195 ALA A O 1
ATOM 1307 N N . ARG A 1 197 ? 23.022 37.102 -7.754 1.00 55.24 196 ARG A N 1
ATOM 1308 C CA . ARG A 1 197 ? 24.103 36.446 -8.458 1.00 61.25 196 ARG A CA 1
ATOM 1309 C C . ARG A 1 197 ? 24.249 36.956 -9.885 1.00 68.18 196 ARG A C 1
ATOM 1310 O O . ARG A 1 197 ? 25.340 36.865 -10.457 1.00 65.04 196 ARG A O 1
ATOM 1318 N N . ASP A 1 198 ? 23.180 37.498 -10.472 1.00 65.84 197 ASP A N 1
ATOM 1319 C CA . ASP A 1 198 ? 23.304 38.305 -11.686 1.00 75.57 197 ASP A CA 1
ATOM 1320 C C . ASP A 1 198 ? 23.547 39.772 -11.335 1.00 82.61 197 ASP A C 1
ATOM 1321 O O . ASP A 1 198 ? 22.656 40.614 -11.484 1.00 84.28 197 ASP A O 1
ATOM 1326 N N . PRO B 1 25 ? -13.745 17.683 5.992 1.00 56.45 24 PRO B N 1
ATOM 1327 C CA . PRO B 1 25 ? -13.881 18.944 6.731 1.00 60.06 24 PRO B CA 1
ATOM 1328 C C . PRO B 1 25 ? -13.084 20.068 6.073 1.00 60.51 24 PRO B C 1
ATOM 1329 O O . PRO B 1 25 ? -11.871 19.934 5.907 1.00 72.41 24 PRO B O 1
ATOM 1333 N N . LEU B 1 26 ? -13.776 21.169 5.761 1.00 91.75 25 LEU B N 1
ATOM 1334 C CA . LEU B 1 26 ? -13.331 22.172 4.794 1.00 80.89 25 LEU B CA 1
ATOM 1335 C C . LEU B 1 26 ? -11.840 22.497 4.871 1.00 66.06 25 LEU B C 1
ATOM 1336 O O . LEU B 1 26 ? -11.105 22.337 3.890 1.00 60.90 25 LEU B O 1
ATOM 1341 N N . SER B 1 27 ? -11.378 22.952 6.037 1.00 67.91 26 SER B N 1
ATOM 1342 C CA . SER B 1 27 ? -10.015 23.469 6.147 1.00 64.07 26 SER B CA 1
ATOM 1343 C C . SER B 1 27 ? -8.962 22.373 6.039 1.00 51.34 26 SER B C 1
ATOM 1344 O O . SER B 1 27 ? -7.852 22.634 5.559 1.00 50.31 26 SER B O 1
ATOM 1347 N N . ASP B 1 28 ? -9.274 21.154 6.489 1.00 50.02 27 ASP B N 1
ATOM 1348 C CA . ASP B 1 28 ? -8.341 20.043 6.322 1.00 57.09 27 ASP B CA 1
ATOM 1349 C C . ASP B 1 28 ? -8.051 19.792 4.848 1.00 56.13 27 ASP B C 1
ATOM 1350 O O . ASP B 1 28 ? -6.891 19.637 4.447 1.00 52.13 27 ASP B O 1
ATOM 1355 N N . ILE B 1 29 ? -9.103 19.745 4.027 1.00 51.11 28 ILE B N 1
ATOM 1356 C CA . ILE B 1 29 ? -8.935 19.511 2.595 1.00 50.35 28 ILE B CA 1
ATOM 1357 C C . ILE B 1 29 ? -8.109 20.629 1.971 1.00 47.28 28 ILE B C 1
ATOM 1358 O O . ILE B 1 29 ? -7.162 20.379 1.215 1.00 49.23 28 ILE B O 1
ATOM 1363 N N . ALA B 1 30 ? -8.458 21.881 2.280 1.00 43.05 29 ALA B N 1
ATOM 1364 C CA . ALA B 1 30 ? -7.713 23.013 1.739 1.00 47.74 29 ALA B CA 1
ATOM 1365 C C . ALA B 1 30 ? -6.259 22.990 2.195 1.00 49.70 29 ALA B C 1
ATOM 1366 O O . ALA B 1 30 ? -5.353 23.305 1.415 1.00 40.88 29 ALA B O 1
ATOM 1368 N N . LEU B 1 31 ? -6.019 22.624 3.458 1.00 47.30 30 LEU B N 1
ATOM 1369 C CA . LEU B 1 31 ? -4.651 22.539 3.964 1.00 47.14 30 LEU B CA 1
ATOM 1370 C C . LEU B 1 31 ? -3.837 21.523 3.173 1.00 45.33 30 LEU B C 1
ATOM 1371 O O . LEU B 1 31 ? -2.692 21.788 2.790 1.00 41.92 30 LEU B O 1
ATOM 1376 N N . THR B 1 32 ? -4.413 20.345 2.925 1.00 43.40 31 THR B N 1
ATOM 1377 C CA . THR B 1 32 ? -3.740 19.356 2.091 1.00 43.98 31 THR B CA 1
ATOM 1378 C C . THR B 1 32 ? -3.507 19.892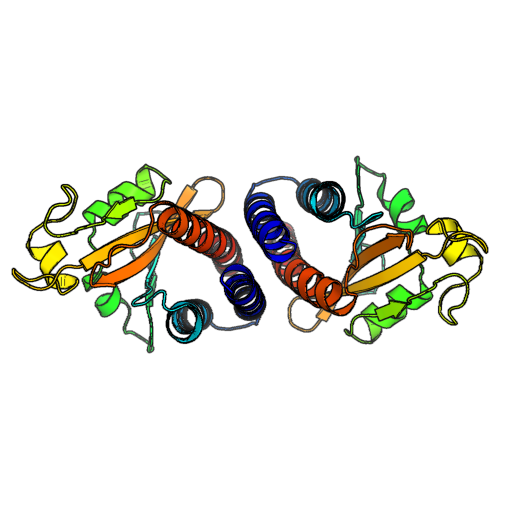 0.684 1.00 52.92 31 THR B C 1
ATOM 1379 O O . THR B 1 32 ? -2.442 19.670 0.095 1.00 52.37 31 THR B O 1
ATOM 1383 N N . GLY B 1 33 ? -4.494 20.601 0.132 1.00 42.73 32 GLY B N 1
ATOM 1384 C CA . GLY B 1 33 ? -4.343 21.151 -1.206 1.00 42.09 32 GLY B CA 1
ATOM 1385 C C . GLY B 1 33 ? -3.191 22.132 -1.310 1.00 41.07 32 GLY B C 1
ATOM 1386 O O . GLY B 1 33 ? -2.351 22.028 -2.208 1.00 44.64 32 GLY B O 1
ATOM 1387 N N . ILE B 1 34 ? -3.137 23.102 -0.393 1.00 40.36 33 ILE B N 1
ATOM 1388 C CA . ILE B 1 34 ? -2.060 24.087 -0.440 1.00 47.46 33 ILE B CA 1
ATOM 1389 C C . ILE B 1 34 ? -0.717 23.432 -0.137 1.00 39.96 33 ILE B C 1
ATOM 1390 O O . ILE B 1 34 ? 0.317 23.846 -0.677 1.00 43.86 33 ILE B O 1
ATOM 1395 N N . PHE B 1 35 ? -0.703 22.406 0.718 1.00 40.89 34 PHE B N 1
ATOM 1396 C CA . PHE B 1 35 ? 0.517 21.635 0.936 1.00 42.67 34 PHE B CA 1
ATOM 1397 C C . PHE B 1 35 ? 1.010 21.022 -0.369 1.00 44.50 34 PHE B C 1
ATOM 1398 O O . PHE B 1 35 ? 2.188 21.148 -0.726 1.00 48.99 34 PHE B O 1
ATOM 1406 N N . GLU B 1 36 ? 0.114 20.355 -1.098 1.00 47.36 35 GLU B N 1
ATOM 1407 C CA . GLU B 1 36 ? 0.493 19.746 -2.368 1.00 43.03 35 GLU B CA 1
ATOM 1408 C C . GLU B 1 36 ? 0.868 20.802 -3.401 1.00 46.20 35 GLU B C 1
ATOM 1409 O O . GLU B 1 36 ? 1.823 20.619 -4.165 1.00 42.38 35 GLU B O 1
ATOM 1415 N N . ILE B 1 37 ? 0.123 21.911 -3.441 1.00 42.61 36 ILE B N 1
ATOM 1416 C CA . ILE B 1 37 ? 0.443 22.997 -4.364 1.00 40.14 36 ILE B CA 1
ATOM 1417 C C . ILE B 1 37 ? 1.853 23.516 -4.111 1.00 39.78 36 ILE B C 1
ATOM 1418 O O . ILE B 1 37 ? 2.594 23.829 -5.052 1.00 39.64 36 ILE B O 1
ATOM 1423 N N . SER B 1 38 ? 2.255 23.593 -2.839 1.00 39.74 37 SER B N 1
ATOM 1424 C CA . SER B 1 38 ? 3.578 24.111 -2.505 1.00 39.50 37 SER B CA 1
ATOM 1425 C C . SER B 1 38 ? 4.684 23.207 -3.036 1.00 43.18 37 SER B C 1
ATOM 1426 O O . SER B 1 38 ? 5.734 23.694 -3.472 1.00 53.52 37 SER B O 1
ATOM 1429 N N . LYS B 1 39 ? 4.473 21.889 -3.008 1.00 43.54 38 LYS B N 1
ATOM 1430 C CA . LYS B 1 39 ? 5.477 20.979 -3.549 1.00 47.33 38 LYS B CA 1
ATOM 1431 C C . LYS B 1 39 ? 5.519 21.050 -5.071 1.00 55.85 38 LYS B C 1
ATOM 1432 O O . LYS B 1 39 ? 6.595 20.948 -5.674 1.00 54.98 38 LYS B O 1
ATOM 1438 N N . ILE B 1 40 ? 4.359 21.221 -5.709 1.00 42.36 39 ILE B N 1
ATOM 1439 C CA . ILE B 1 40 ? 4.318 21.379 -7.161 1.00 42.46 39 ILE B CA 1
ATOM 1440 C C . ILE B 1 40 ? 5.090 22.623 -7.582 1.00 41.53 39 ILE B C 1
ATOM 1441 O O . ILE B 1 40 ? 5.891 22.592 -8.524 1.00 47.72 39 ILE B O 1
ATOM 1446 N N . LEU B 1 41 ? 4.860 23.737 -6.884 1.00 40.33 40 LEU B N 1
ATOM 1447 C CA . LEU B 1 41 ? 5.470 25.004 -7.275 1.00 52.17 40 LEU B CA 1
ATOM 1448 C C . LEU B 1 41 ? 6.983 24.992 -7.106 1.00 56.88 40 LEU B C 1
ATOM 1449 O O . LEU B 1 41 ? 7.686 25.740 -7.795 1.00 61.97 40 LEU B O 1
ATOM 1454 N N . THR B 1 42 ? 7.505 24.160 -6.207 1.00 49.23 41 THR B N 1
ATOM 1455 C CA . THR B 1 42 ? 8.930 24.137 -5.909 1.00 49.68 41 THR B CA 1
ATOM 1456 C C . THR B 1 42 ? 9.649 22.959 -6.553 1.00 53.11 41 THR B C 1
ATOM 1457 O O . THR B 1 42 ? 10.838 22.753 -6.291 1.00 62.95 41 THR B O 1
ATOM 1461 N N . SER B 1 43 ? 8.961 22.190 -7.389 1.00 57.34 42 SER B N 1
ATOM 1462 C CA . SER B 1 43 ? 9.577 21.081 -8.109 1.00 61.37 42 SER B CA 1
ATOM 1463 C C . SER B 1 43 ? 10.067 21.560 -9.471 1.00 64.01 42 SER B C 1
ATOM 1464 O O . SER B 1 43 ? 9.298 22.183 -10.212 1.00 66.31 42 SER B O 1
ATOM 1467 N N . PRO B 1 44 ? 11.323 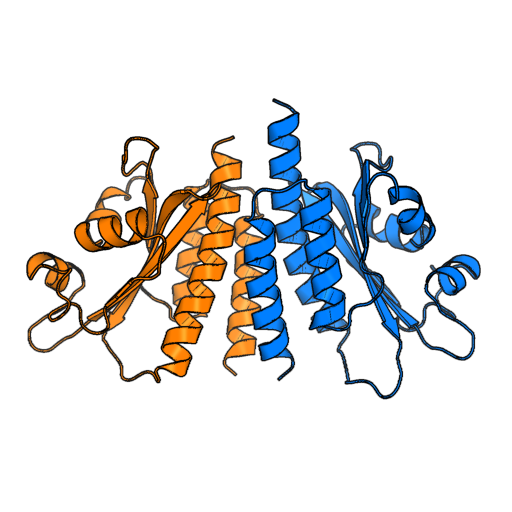21.296 -9.829 1.00 65.13 43 PRO B N 1
ATOM 1468 C CA . PRO B 1 44 ? 11.861 21.826 -11.090 1.00 65.41 43 PRO B CA 1
ATOM 1469 C C . PRO B 1 44 ? 11.121 21.259 -12.293 1.00 73.68 43 PRO B C 1
ATOM 1470 O O . PRO B 1 44 ? 10.977 20.043 -12.438 1.00 80.61 43 PRO B O 1
ATOM 1474 N N . ALA B 1 45 ? 10.660 22.154 -13.164 1.00 72.14 44 ALA B N 1
ATOM 1475 C CA . ALA B 1 45 ? 9.891 21.762 -14.338 1.00 74.42 44 ALA B CA 1
ATOM 1476 C C . ALA B 1 45 ? 9.719 22.972 -15.243 1.00 73.77 44 ALA B C 1
ATOM 1477 O O . ALA B 1 45 ? 10.049 24.103 -14.875 1.00 81.12 44 ALA B O 1
ATOM 1479 N N . ARG B 1 46 ? 9.210 22.709 -16.446 1.00 70.54 45 ARG B N 1
ATOM 1480 C CA . ARG B 1 46 ? 8.712 23.773 -17.305 1.00 66.30 45 ARG B CA 1
ATOM 1481 C C . ARG B 1 46 ? 7.687 24.608 -16.551 1.00 56.67 45 ARG B C 1
ATOM 1482 O O . ARG B 1 46 ? 6.863 24.076 -15.803 1.00 58.76 45 ARG B O 1
ATOM 1490 N N . LEU B 1 47 ? 7.759 25.928 -16.735 1.00 49.90 46 LEU B N 1
ATOM 1491 C CA . LEU B 1 47 ? 6.793 26.822 -16.103 1.00 44.65 46 LEU B CA 1
ATOM 1492 C C . LEU B 1 47 ? 5.363 26.399 -16.417 1.00 54.82 46 LEU B C 1
ATOM 1493 O O . LEU B 1 47 ? 4.513 26.322 -15.523 1.00 46.88 46 LEU B O 1
ATOM 1498 N N . GLU B 1 48 ? 5.083 26.115 -17.692 1.00 56.74 47 GLU B N 1
ATOM 1499 C CA . GLU B 1 48 ? 3.736 25.713 -18.088 1.00 50.60 47 GLU B CA 1
ATOM 1500 C C . GLU B 1 48 ? 3.334 24.397 -17.434 1.00 57.16 47 GLU B C 1
ATOM 1501 O O . GLU B 1 48 ? 2.170 24.214 -17.056 1.00 52.07 47 GLU B O 1
ATOM 1507 N N . ILE B 1 49 ? 4.281 23.465 -17.295 1.00 44.07 48 ILE B N 1
ATOM 1508 C CA . ILE B 1 49 ? 3.987 22.195 -16.635 1.00 46.68 48 ILE B CA 1
ATOM 1509 C C . ILE B 1 49 ? 3.612 22.428 -15.178 1.00 48.76 48 ILE B C 1
ATOM 1510 O O . ILE B 1 49 ? 2.717 21.767 -14.636 1.00 44.23 48 ILE B O 1
ATOM 1515 N N . THR B 1 50 ? 4.288 23.374 -14.522 1.00 47.04 49 THR B N 1
ATOM 1516 C CA . THR B 1 50 ? 3.981 23.678 -13.128 1.00 50.07 49 THR B CA 1
ATOM 1517 C C . THR B 1 50 ? 2.570 24.236 -12.986 1.00 49.00 49 THR B C 1
ATOM 1518 O O . THR B 1 50 ? 1.784 23.768 -12.154 1.00 43.16 49 THR B O 1
ATOM 1522 N N . LEU B 1 51 ? 2.231 25.241 -13.797 1.00 46.07 50 LEU B N 1
ATOM 1523 C CA . LEU B 1 51 ? 0.927 25.887 -13.674 1.00 46.38 50 LEU B CA 1
ATOM 1524 C C . LEU B 1 51 ? -0.205 24.930 -14.026 1.00 40.23 50 LEU B C 1
ATOM 1525 O O . LEU B 1 51 ? -1.278 24.981 -13.414 1.00 39.89 50 LEU B O 1
ATOM 1530 N N . ALA B 1 52 ? 0.016 24.048 -15.004 1.00 46.40 51 ALA B N 1
ATOM 1531 C CA . ALA B 1 52 ? -1.019 23.087 -15.370 1.00 45.67 51 ALA B CA 1
ATOM 1532 C C . ALA B 1 52 ? -1.249 22.076 -14.255 1.00 48.44 51 ALA B C 1
ATOM 1533 O O . ALA B 1 52 ? -2.389 21.674 -13.999 1.00 48.15 51 ALA B O 1
ATOM 1535 N N . ASN B 1 53 ? -0.180 21.663 -13.571 1.00 43.47 52 ASN B N 1
ATOM 1536 C CA . ASN B 1 53 ? -0.337 20.747 -12.448 1.00 44.03 52 ASN B CA 1
ATOM 1537 C C . ASN B 1 53 ? -1.080 21.404 -11.292 1.00 42.87 52 ASN B C 1
ATOM 1538 O O . ASN B 1 53 ? -1.837 20.732 -10.582 1.00 46.04 52 ASN B O 1
ATOM 1543 N N . VAL B 1 54 ? -0.880 22.708 -11.091 1.00 41.46 53 VAL B N 1
ATOM 1544 C CA . VAL B 1 54 ? -1.590 23.419 -10.030 1.00 40.46 53 VAL B CA 1
ATOM 1545 C C . VAL B 1 54 ? -3.089 23.428 -10.305 1.00 48.88 53 VAL B C 1
ATOM 1546 O O . VAL B 1 54 ? -3.896 23.032 -9.455 1.00 43.44 53 VAL B O 1
ATOM 1550 N N . VAL B 1 55 ? -3.486 23.879 -11.499 1.00 40.41 54 VAL B N 1
ATOM 1551 C CA . VAL B 1 55 ? -4.910 23.975 -11.810 1.00 49.53 54 VAL B CA 1
ATOM 1552 C C . VAL B 1 55 ? -5.533 22.592 -11.955 1.00 44.53 54 VAL B C 1
ATOM 1553 O O . VAL B 1 55 ? -6.725 22.411 -11.673 1.00 42.31 54 VAL B O 1
ATOM 1557 N N . ASN B 1 56 ? -4.758 21.598 -12.398 1.00 43.14 55 ASN B N 1
ATOM 1558 C CA . ASN B 1 56 ? -5.263 20.229 -12.405 1.00 44.71 55 ASN B CA 1
ATOM 1559 C C . ASN B 1 56 ? -5.614 19.775 -10.995 1.00 49.54 55 ASN B C 1
ATOM 1560 O O . ASN B 1 56 ? -6.652 19.138 -10.779 1.00 45.63 55 ASN B O 1
ATOM 1565 N N . LEU B 1 57 ? -4.760 20.104 -10.022 1.00 44.05 56 LEU B N 1
ATOM 1566 C CA . LEU B 1 57 ? -5.038 19.767 -8.630 1.00 44.11 56 LEU B CA 1
ATOM 1567 C C . LEU B 1 57 ? -6.238 20.546 -8.109 1.00 43.37 56 LEU B C 1
ATOM 1568 O O . LEU B 1 57 ? -7.110 19.983 -7.437 1.00 44.02 56 LEU B O 1
ATOM 1573 N N . LEU B 1 58 ? -6.278 21.854 -8.382 1.00 43.62 57 LEU B N 1
ATOM 1574 C CA . LEU B 1 58 ? -7.394 22.686 -7.941 1.00 46.39 57 LEU B CA 1
ATOM 1575 C C . LEU B 1 58 ? -8.730 22.088 -8.359 1.00 44.07 57 LEU B C 1
ATOM 1576 O O . LEU B 1 58 ? -9.704 22.121 -7.598 1.00 42.96 57 LEU B O 1
ATOM 1581 N N . GLN B 1 59 ? -8.790 21.528 -9.567 1.00 48.77 58 GLN B N 1
ATOM 1582 C CA . GLN B 1 59 ? -10.034 20.972 -10.083 1.00 47.14 58 GLN B CA 1
ATOM 1583 C C . GLN B 1 59 ? -10.309 19.585 -9.511 1.00 51.37 58 GLN B C 1
ATOM 1584 O O . GLN B 1 59 ? -11.373 19.340 -8.931 1.00 46.24 58 GLN B O 1
ATOM 1590 N N . SER B 1 60 ? -9.358 18.662 -9.672 1.00 52.37 59 SER B N 1
ATOM 1591 C CA . SER B 1 60 ? -9.600 17.273 -9.294 1.00 57.50 59 SER B CA 1
ATOM 1592 C C . SER B 1 60 ? -9.713 17.110 -7.782 1.00 47.97 59 SER B C 1
ATOM 1593 O O . SER B 1 60 ? -10.503 16.290 -7.300 1.00 50.55 59 SER B O 1
ATOM 1596 N N . PHE B 1 61 ? -8.941 17.879 -7.018 1.00 52.36 60 PHE B N 1
ATOM 1597 C CA . PHE B 1 61 ? -8.895 17.713 -5.571 1.00 46.67 60 PHE B CA 1
ATOM 1598 C C . PHE B 1 61 ? -9.814 18.668 -4.821 1.00 45.87 60 PHE B C 1
ATOM 1599 O O . PHE B 1 61 ? -10.507 18.246 -3.891 1.00 46.51 60 PHE B O 1
ATOM 1607 N N . LEU B 1 62 ? -9.846 19.942 -5.201 1.00 44.58 61 LEU B N 1
ATOM 1608 C CA . LEU B 1 62 ? -10.575 20.952 -4.446 1.00 45.60 61 LEU B CA 1
ATOM 1609 C C . LEU B 1 62 ? -11.877 21.378 -5.111 1.00 49.11 61 LEU B C 1
ATOM 1610 O O . LEU B 1 62 ? -12.584 22.229 -4.561 1.00 53.55 61 LEU B O 1
ATOM 1615 N N . GLN B 1 63 ? -12.208 20.811 -6.271 1.00 56.51 62 GLN B N 1
ATOM 1616 C CA . GLN B 1 63 ? -13.447 21.128 -6.986 1.00 64.53 62 GLN B CA 1
ATOM 1617 C C . GLN B 1 63 ? -13.553 22.622 -7.288 1.00 63.29 62 GLN B C 1
ATOM 1618 O O . GLN B 1 63 ? -14.636 23.210 -7.247 1.00 67.47 62 GLN B O 1
ATOM 1624 N N . MET B 1 64 ? -12.414 23.240 -7.583 1.00 57.01 63 MET B N 1
ATOM 1625 C CA . MET B 1 64 ? -12.347 24.597 -8.119 1.00 40.74 63 MET B CA 1
ATOM 1626 C C . MET B 1 64 ? -11.999 24.431 -9.594 1.00 40.79 63 MET B C 1
ATOM 1627 O O . MET B 1 64 ? -10.824 24.327 -9.959 1.00 40.60 63 MET B O 1
ATOM 1632 N N . ARG B 1 65 ? -13.025 24.406 -10.434 1.00 41.19 64 ARG B N 1
ATOM 1633 C CA . ARG B 1 65 ? -12.923 23.833 -11.766 1.00 47.82 64 ARG B CA 1
ATOM 1634 C C . ARG B 1 65 ? -12.552 24.879 -12.812 1.00 50.85 64 ARG B C 1
ATOM 1635 O O . ARG B 1 65 ? -12.653 26.088 -12.587 1.00 40.59 64 ARG B O 1
ATOM 1643 N N . ASN B 1 66 ? -12.093 24.380 -13.963 1.00 50.73 65 ASN B N 1
ATOM 1644 C CA . ASN B 1 66 ? -11.834 25.197 -15.152 1.00 55.53 65 ASN B CA 1
ATOM 1645 C C . ASN B 1 66 ? -10.820 26.303 -14.865 1.00 53.30 65 ASN B C 1
ATOM 1646 O O . ASN B 1 66 ? -10.926 27.419 -15.378 1.00 40.55 65 ASN B O 1
ATOM 1651 N N . GLY B 1 67 ? -9.823 25.984 -14.043 1.00 40.49 66 GLY B N 1
ATOM 1652 C CA . GLY B 1 67 ? -8.831 26.975 -13.663 1.00 39.85 66 GLY B CA 1
ATOM 1653 C C . GLY B 1 67 ? -7.916 27.343 -14.819 1.00 42.25 66 GLY B C 1
ATOM 1654 O O . GLY B 1 67 ? -7.462 26.487 -15.580 1.00 40.75 66 GLY B O 1
ATOM 1655 N N . VAL B 1 68 ? -7.642 28.640 -14.945 1.00 41.06 67 VAL B N 1
ATOM 1656 C CA . VAL B 1 68 ? -6.766 29.169 -15.984 1.00 45.76 67 VAL B CA 1
ATOM 1657 C C . VAL B 1 68 ? -5.765 30.125 -15.351 1.00 47.50 67 VAL B C 1
ATOM 1658 O O . VAL B 1 68 ? -6.131 30.961 -14.517 1.00 39.08 67 VAL B O 1
ATOM 1662 N N . VAL B 1 69 ? -4.501 29.998 -15.746 1.00 46.36 68 VAL B N 1
ATOM 1663 C CA . VAL B 1 69 ? -3.461 30.961 -15.407 1.00 39.92 68 VAL B CA 1
ATOM 1664 C C . VAL B 1 69 ? -3.111 31.723 -16.677 1.00 48.83 68 VAL B C 1
ATOM 1665 O O . VAL B 1 69 ? -2.731 31.119 -17.688 1.00 49.17 68 VAL B O 1
ATOM 1669 N N . SER B 1 70 ? -3.250 33.045 -16.628 1.00 52.49 69 SER B N 1
ATOM 1670 C CA . SER B 1 70 ? -2.929 33.916 -17.752 1.00 48.40 69 SER B CA 1
ATOM 1671 C C . SER B 1 70 ? -1.935 34.958 -17.267 1.00 41.24 69 SER B C 1
ATOM 1672 O O . SER B 1 70 ? -2.234 35.704 -16.332 1.00 48.35 69 SER B O 1
ATOM 1675 N N . LEU B 1 71 ? -0.759 35.001 -17.889 1.00 47.23 70 LEU B N 1
ATOM 1676 C CA . LEU B 1 71 ? 0.327 35.887 -17.483 1.00 48.64 70 LEU B CA 1
ATOM 1677 C C . LEU B 1 71 ? 0.595 36.903 -18.580 1.00 60.04 70 LEU B C 1
ATOM 1678 O O . LEU B 1 71 ? 0.819 36.525 -19.728 1.00 60.84 70 LEU B O 1
ATOM 1683 N N . LEU B 1 72 ? 0.629 38.179 -18.226 1.00 61.56 71 LEU B N 1
ATOM 1684 C CA . LEU B 1 72 ? 0.866 39.215 -19.218 1.00 60.10 71 LEU B CA 1
ATOM 1685 C C . LEU B 1 72 ? 2.343 39.583 -19.276 1.00 66.06 71 LEU B C 1
ATOM 1686 O O . LEU B 1 72 ? 3.008 39.699 -18.244 1.00 70.04 71 LEU B O 1
ATOM 1691 N N . ALA B 1 73 ? 2.859 39.754 -20.491 1.00 66.67 72 ALA B N 1
ATOM 1692 C CA . ALA B 1 73 ? 4.155 40.397 -20.605 1.00 73.55 72 ALA B CA 1
ATOM 1693 C C . ALA B 1 73 ? 4.005 41.885 -20.294 1.00 79.84 72 ALA B C 1
ATOM 1694 O O . ALA B 1 73 ? 2.896 42.418 -20.186 1.00 77.76 72 ALA B O 1
ATOM 1696 N N . ASP B 1 74 ? 5.145 42.560 -20.141 1.00 88.52 73 ASP B N 1
ATOM 1697 C CA . ASP B 1 74 ? 5.132 43.928 -19.633 1.00 97.53 73 ASP B CA 1
ATOM 1698 C C . ASP B 1 74 ? 4.374 44.882 -20.552 1.00 102.70 73 ASP B C 1
ATOM 1699 O O . ASP B 1 74 ? 3.812 45.877 -20.082 1.00 105.43 73 ASP B O 1
ATOM 1704 N N . ASP B 1 75 ? 4.332 44.599 -21.850 1.00 107.69 74 ASP B N 1
ATOM 1705 C CA . ASP B 1 75 ? 3.510 45.379 -22.767 1.00 109.30 74 ASP B CA 1
ATOM 1706 C C . ASP B 1 75 ? 2.054 44.921 -22.804 1.00 104.82 74 ASP B C 1
ATOM 1707 O O . ASP B 1 75 ? 1.317 45.330 -23.707 1.00 99.67 74 ASP B O 1
ATOM 1712 N N . GLY B 1 76 ? 1.626 44.085 -21.861 1.00 106.35 75 GLY B N 1
ATOM 1713 C CA . GLY B 1 76 ? 0.281 43.550 -21.888 1.00 106.01 75 GLY B CA 1
ATOM 1714 C C . GLY B 1 76 ? 0.082 42.352 -22.785 1.00 107.29 75 GLY B C 1
ATOM 1715 O O . GLY B 1 76 ? -1.064 41.961 -23.025 1.00 101.24 75 GLY B O 1
ATOM 1716 N N . VAL B 1 77 ? 1.157 41.746 -23.276 1.00 114.66 76 VAL B N 1
ATOM 1717 C CA . VAL B 1 77 ? 1.092 40.582 -24.158 1.00 113.95 76 VAL B CA 1
ATOM 1718 C C . VAL B 1 77 ? 0.493 39.411 -23.380 1.00 108.18 76 VAL B C 1
ATOM 1719 O O . VAL B 1 77 ? 0.626 39.360 -22.154 1.00 108.86 76 VAL B O 1
ATOM 1723 N N . PRO B 1 78 ? -0.216 38.480 -24.026 1.00 101.30 77 PRO B N 1
ATOM 1724 C CA . PRO B 1 78 ? -0.725 37.312 -23.286 1.00 97.33 77 PRO B CA 1
ATOM 1725 C C . PRO B 1 78 ? 0.364 36.341 -22.854 1.00 93.39 77 PRO B C 1
ATOM 1726 O O . PRO B 1 78 ? 0.176 35.635 -21.861 1.00 100.28 77 PRO B O 1
ATOM 1730 N N . ASP B 1 79 ? 1.390 36.145 -23.678 1.00 85.02 78 ASP B N 1
ATOM 1731 C CA . ASP B 1 79 ? 2.717 35.615 -23.358 1.00 78.55 78 ASP B CA 1
ATOM 1732 C C . ASP B 1 79 ? 2.753 34.181 -22.848 1.00 70.91 78 ASP B C 1
ATOM 1733 O O . ASP B 1 79 ? 3.666 33.435 -23.213 1.00 82.28 78 ASP B O 1
ATOM 1738 N N . ILE B 1 80 ? 1.719 33.757 -22.117 1.00 57.35 79 ILE B N 1
ATOM 1739 C CA . ILE B 1 80 ? 1.532 32.384 -21.647 1.00 51.09 79 ILE B CA 1
ATOM 1740 C C . ILE B 1 80 ? 0.119 32.282 -21.085 1.00 48.38 79 ILE B C 1
ATOM 1741 O O . ILE B 1 80 ? -0.291 33.108 -20.261 1.00 43.91 79 ILE B O 1
ATOM 1746 N N . THR B 1 81 ? -0.621 31.255 -21.490 1.00 47.79 80 THR B N 1
ATOM 1747 C CA . THR B 1 81 ? -1.926 30.970 -20.911 1.00 43.88 80 THR B CA 1
ATOM 1748 C C . THR B 1 81 ? -2.056 29.461 -20.796 1.00 44.03 80 THR B C 1
ATOM 1749 O O . THR B 1 81 ? -1.864 28.745 -21.782 1.00 45.64 80 THR B O 1
ATOM 1753 N N . VAL B 1 82 ? -2.365 28.978 -19.595 1.00 44.66 81 VAL B N 1
ATOM 1754 C CA . VAL B 1 82 ? -2.352 27.542 -19.346 1.00 44.07 81 VAL B CA 1
ATOM 1755 C C . VAL B 1 82 ? -3.471 27.166 -18.385 1.00 42.49 81 VAL B C 1
ATOM 1756 O O . VAL B 1 82 ? -3.563 27.700 -17.275 1.00 41.63 81 VAL B O 1
ATOM 1760 N N . GLY B 1 83 ? -4.332 26.247 -18.813 1.00 42.90 82 GLY B N 1
ATOM 1761 C CA . GLY B 1 83 ? -5.444 25.812 -17.994 1.00 42.39 82 GLY B CA 1
ATOM 1762 C C . GLY B 1 83 ? -5.465 24.314 -17.773 1.00 42.95 82 GLY B C 1
ATOM 1763 O O . GLY B 1 83 ? -4.490 23.622 -18.084 1.00 43.62 82 GLY B O 1
ATOM 1764 N N . VAL B 1 84 ? -6.576 23.809 -17.231 1.00 42.82 83 VAL B N 1
ATOM 1765 C CA . VAL B 1 84 ? -6.704 22.389 -16.921 1.00 50.14 83 VAL B CA 1
ATOM 1766 C C . VAL B 1 84 ? -6.430 21.556 -18.164 1.00 51.27 83 VAL B C 1
ATOM 1767 O O . VAL B 1 84 ? -7.019 21.784 -19.226 1.00 63.36 83 VAL B O 1
ATOM 1771 N N . GLY B 1 85 ? -5.526 20.586 -18.033 1.00 48.83 84 GLY B N 1
ATOM 1772 C CA . GLY B 1 85 ? -5.221 19.687 -19.132 1.00 46.60 84 GLY B CA 1
ATOM 1773 C C . GLY B 1 85 ? -4.397 20.295 -20.245 1.00 48.43 84 GLY B C 1
ATOM 1774 O O . GLY B 1 85 ? -4.526 19.878 -21.400 1.00 53.99 84 GLY B O 1
ATOM 1775 N N . TRP B 1 86 ? -3.550 21.272 -19.927 1.00 46.75 85 TRP B N 1
ATOM 1776 C CA . TRP B 1 86 ? -2.774 21.967 -20.945 1.00 48.29 85 TRP B CA 1
ATOM 1777 C C . TRP B 1 86 ? -1.841 21.015 -21.683 1.00 51.36 85 TRP B C 1
ATOM 1778 O O . TRP B 1 86 ? -1.161 20.185 -21.074 1.00 55.61 85 TRP B O 1
ATOM 1789 N N . ASN B 1 87 ? -1.819 21.141 -23.007 1.00 49.20 86 ASN B N 1
ATOM 1790 C CA . ASN B 1 87 ? -0.857 20.463 -23.859 1.00 50.72 86 ASN B CA 1
ATOM 1791 C C . ASN B 1 87 ? -0.050 21.508 -24.620 1.00 58.91 86 ASN B C 1
ATOM 1792 O O . ASN B 1 87 ? -0.487 22.650 -24.793 1.00 62.90 86 ASN B O 1
ATOM 1797 N N . GLU B 1 88 ? 1.146 21.110 -25.051 1.00 59.27 87 GLU B N 1
ATOM 1798 C CA . GLU B 1 88 ? 2.076 22.032 -25.697 1.00 62.98 87 GLU B CA 1
ATOM 1799 C C . GLU B 1 88 ? 1.436 22.737 -26.885 1.00 70.19 87 GLU B C 1
ATOM 1800 O O . GLU B 1 88 ? 1.044 22.097 -27.865 1.00 70.70 87 GLU B O 1
ATOM 1806 N N . GLY B 1 89 ? 1.338 24.064 -26.793 1.00 69.26 88 GLY B N 1
ATOM 1807 C CA . GLY B 1 89 ? 0.827 24.889 -27.867 1.00 61.66 88 GLY B CA 1
ATOM 1808 C C . GLY B 1 89 ? -0.616 25.328 -27.716 1.00 53.39 88 GLY B C 1
ATOM 1809 O O . GLY B 1 89 ? -1.080 26.149 -28.517 1.00 58.70 88 GLY B O 1
ATOM 1810 N N . SER B 1 90 ? -1.332 24.821 -26.716 1.00 52.12 89 SER B N 1
ATOM 1811 C CA . SER B 1 90 ? -2.770 25.028 -26.581 1.00 50.25 89 SER B CA 1
ATOM 1812 C C . SER B 1 90 ? -3.140 26.338 -25.893 1.00 52.38 89 SER B C 1
ATOM 1813 O O . SER B 1 90 ? -4.295 26.483 -25.476 1.00 48.16 89 SER B O 1
ATOM 1816 N N . ASP B 1 91 ? -2.202 27.280 -25.768 1.00 50.62 90 ASP B N 1
ATOM 1817 C CA . ASP B 1 91 ? -2.443 28.489 -24.982 1.00 48.50 90 ASP B CA 1
ATOM 1818 C C . ASP B 1 91 ? -3.668 29.251 -25.475 1.00 48.20 90 ASP B C 1
ATOM 1819 O O . ASP B 1 91 ? -4.554 29.600 -24.686 1.00 46.34 90 ASP B O 1
ATOM 1824 N N . ASN B 1 92 ? -3.732 29.520 -26.781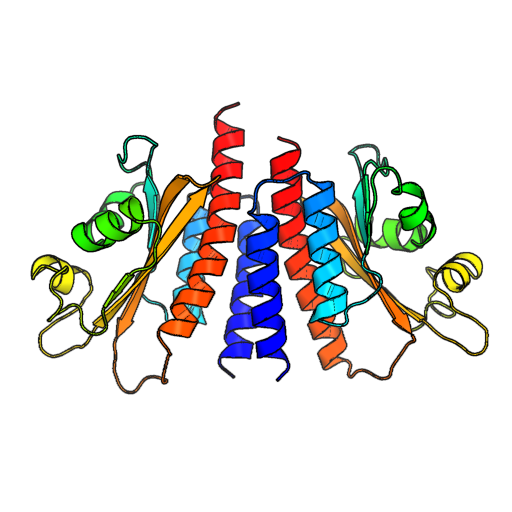 1.00 47.70 91 ASN B N 1
ATOM 1825 C CA . ASN B 1 92 ? -4.769 30.401 -27.313 1.00 51.77 91 ASN B CA 1
ATOM 1826 C C . ASN B 1 92 ? -6.173 29.865 -27.056 1.00 45.91 91 ASN B C 1
ATOM 1827 O O . ASN B 1 92 ? -7.131 30.644 -27.005 1.00 47.91 91 ASN B O 1
ATOM 1832 N N . ARG B 1 93 ? -6.317 28.549 -26.882 1.00 44.46 92 ARG B N 1
ATOM 1833 C CA . ARG B 1 93 ? -7.637 27.981 -26.627 1.00 43.34 92 ARG B CA 1
ATOM 1834 C C . ARG B 1 93 ? -8.132 28.330 -25.229 1.00 43.20 92 ARG B C 1
ATOM 1835 O O . ARG B 1 93 ? -9.326 28.585 -25.033 1.00 45.96 92 ARG B O 1
ATOM 1843 N N . TYR B 1 94 ? -7.231 28.345 -24.245 1.00 50.47 93 TYR B N 1
ATOM 1844 C CA . TYR B 1 94 ? -7.628 28.719 -22.892 1.00 40.98 93 TYR B CA 1
ATOM 1845 C C . TYR B 1 94 ? -7.938 30.207 -22.802 1.00 37.60 93 TYR B C 1
ATOM 1846 O O . TYR B 1 94 ? -8.882 30.610 -22.113 1.00 37.30 93 TYR B O 1
ATOM 1855 N N . ARG B 1 95 ? -7.154 31.038 -23.491 1.00 40.66 94 ARG B N 1
ATOM 1856 C CA . ARG B 1 95 ? -7.397 32.476 -23.465 1.00 49.49 94 ARG B CA 1
ATOM 1857 C C . ARG B 1 95 ? -8.732 32.836 -24.104 1.00 53.35 94 ARG B C 1
ATOM 1858 O O . ARG B 1 95 ? -9.373 33.809 -23.692 1.00 57.49 94 ARG B O 1
ATOM 1866 N N . ALA B 1 96 ? -9.161 32.073 -25.115 1.00 46.70 95 ALA B N 1
ATOM 1867 C CA . ALA B 1 96 ? -10.469 32.300 -25.721 1.00 47.95 95 ALA B CA 1
ATOM 1868 C C . ALA B 1 96 ? -11.600 32.172 -24.710 1.00 44.61 95 ALA B C 1
ATOM 1869 O O . ALA B 1 96 ? -12.667 32.761 -24.907 1.00 45.48 95 ALA B O 1
ATOM 1871 N N . ARG B 1 97 ? -11.386 31.417 -23.633 1.00 51.95 96 ARG B N 1
ATOM 1872 C CA . ARG B 1 97 ? -12.398 31.235 -22.601 1.00 59.90 96 ARG B CA 1
ATOM 1873 C C . ARG B 1 97 ? -12.523 32.438 -21.673 1.00 59.13 96 ARG B C 1
ATOM 1874 O O . ARG B 1 97 ? -13.575 32.615 -21.049 1.00 56.86 96 ARG B O 1
ATOM 1882 N N . LEU B 1 98 ? -11.490 33.273 -21.580 1.00 49.64 97 LEU B N 1
ATOM 1883 C CA . LEU B 1 98 ? -11.459 34.306 -20.551 1.00 41.15 97 LEU B CA 1
ATOM 1884 C C . LEU B 1 98 ? -12.160 35.578 -21.025 1.00 42.55 97 LEU B C 1
ATOM 1885 O O . LEU B 1 98 ? -11.984 35.994 -22.174 1.00 45.25 97 LEU B O 1
ATOM 1890 N N . PRO B 1 99 ? -12.954 36.200 -20.149 1.00 43.46 98 PRO B N 1
ATOM 1891 C CA . PRO B 1 99 ? -13.563 37.501 -20.460 1.00 44.98 98 PRO B CA 1
ATOM 1892 C C . PRO B 1 99 ? -12.541 38.617 -20.296 1.00 47.79 98 PRO B C 1
ATOM 1893 O O . PRO B 1 99 ? -12.183 38.994 -19.176 1.00 44.48 98 PRO B O 1
ATOM 1897 N N . GLN B 1 100 ? -12.073 39.156 -21.424 1.00 41.50 99 GLN B N 1
ATOM 1898 C CA . GLN B 1 100 ? -10.910 40.040 -21.397 1.00 46.36 99 GLN B CA 1
ATOM 1899 C C . GLN B 1 100 ? -11.179 41.309 -20.595 1.00 49.24 99 GLN B C 1
ATOM 1900 O O . GLN B 1 100 ? -10.289 41.804 -19.893 1.00 46.99 99 GLN B O 1
ATOM 1906 N N . LYS B 1 101 ? -12.394 41.856 -20.690 1.00 46.34 100 LYS B N 1
ATOM 1907 C CA . LYS B 1 101 ? -12.718 43.053 -19.920 1.00 43.91 100 LYS B CA 1
ATOM 1908 C C . LYS B 1 101 ? -12.549 42.805 -18.426 1.00 43.16 100 LYS B C 1
ATOM 1909 O O . LYS B 1 101 ? -11.985 43.641 -17.710 1.00 38.22 100 LYS B O 1
ATOM 1915 N N . ALA B 1 102 ? -13.017 41.651 -17.942 1.00 44.44 101 ALA B N 1
ATOM 1916 C CA . ALA B 1 102 ? -12.861 41.315 -16.531 1.00 48.41 101 ALA B CA 1
ATOM 1917 C C . ALA B 1 102 ? -11.392 41.156 -16.160 1.00 44.49 101 ALA B C 1
ATOM 1918 O O . ALA B 1 102 ? -10.974 41.545 -15.063 1.00 38.51 101 ALA B O 1
ATOM 1920 N N . ILE B 1 103 ? -10.593 40.577 -17.060 1.00 39.14 102 ILE B N 1
ATOM 1921 C CA . ILE B 1 103 ? -9.153 40.490 -16.829 1.00 46.57 102 ILE B CA 1
ATOM 1922 C C . ILE B 1 103 ? -8.548 41.887 -16.764 1.00 42.82 102 ILE B C 1
ATOM 1923 O O . ILE B 1 103 ? -7.740 42.192 -15.878 1.00 42.69 102 ILE B O 1
ATOM 1928 N N . ASP B 1 104 ? -8.925 42.754 -17.711 1.00 50.11 103 ASP B N 1
ATOM 1929 C CA . ASP B 1 104 ? -8.506 44.152 -17.664 1.00 45.83 103 ASP B CA 1
ATOM 1930 C C . ASP B 1 104 ? -8.839 44.782 -16.320 1.00 40.67 103 ASP B C 1
ATOM 1931 O O . ASP B 1 104 ? -8.024 45.514 -15.746 1.00 41.17 103 ASP B O 1
ATOM 1936 N N . GLN B 1 105 ? -10.041 44.513 -15.810 1.00 40.14 104 GLN B N 1
ATOM 1937 C CA . GLN B 1 105 ? -10.446 45.057 -14.520 1.00 36.73 104 GLN B CA 1
ATOM 1938 C C . GLN B 1 105 ? -9.523 44.574 -13.407 1.00 48.05 104 GLN B C 1
ATOM 1939 O O . GLN B 1 105 ? -8.989 45.379 -12.638 1.00 45.06 104 GLN B O 1
ATOM 1945 N N . ILE B 1 106 ? -9.305 43.258 -13.325 1.00 46.50 105 ILE B N 1
ATOM 1946 C CA . ILE B 1 106 ? -8.502 42.691 -12.241 1.00 34.37 105 ILE B CA 1
ATOM 1947 C C . ILE B 1 106 ? -7.083 43.244 -12.272 1.00 35.07 105 ILE B C 1
ATOM 1948 O O . ILE B 1 106 ? -6.512 43.587 -11.229 1.00 34.62 105 ILE B O 1
ATOM 1953 N N . VAL B 1 107 ? -6.491 43.339 -13.464 1.00 36.23 106 VAL B N 1
ATOM 1954 C CA . VAL B 1 107 ? -5.106 43.795 -13.573 1.00 37.01 106 VAL B CA 1
ATOM 1955 C C . VAL B 1 107 ? -4.976 45.232 -13.081 1.00 49.93 106 VAL B C 1
ATOM 1956 O O . VAL B 1 107 ? -4.104 45.552 -12.264 1.00 55.13 106 VAL B O 1
ATOM 1960 N N . ALA B 1 108 ? -5.843 46.120 -13.571 1.00 51.69 107 ALA B N 1
ATOM 1961 C CA . ALA B 1 108 ? -5.769 47.519 -13.166 1.00 43.88 107 ALA B CA 1
ATOM 1962 C C . ALA B 1 108 ? -6.136 47.710 -11.699 1.00 48.43 107 ALA B C 1
ATOM 1963 O O . ALA B 1 108 ? -5.629 48.632 -11.050 1.00 37.33 107 ALA B O 1
ATOM 1965 N N . THR B 1 109 ? -7.003 46.854 -11.158 1.00 43.58 108 THR B N 1
ATOM 1966 C CA . THR B 1 109 ? -7.536 47.055 -9.817 1.00 38.99 108 THR B CA 1
ATOM 1967 C C . THR B 1 109 ? -6.816 46.253 -8.738 1.00 37.73 108 THR B C 1
ATOM 1968 O O . THR B 1 109 ? -6.898 46.630 -7.564 1.00 37.31 108 THR B O 1
ATOM 1972 N N . ALA B 1 110 ? -6.126 45.167 -9.099 1.00 39.93 109 ALA B N 1
ATOM 1973 C CA . ALA B 1 110 ? -5.428 44.312 -8.133 1.00 42.47 109 ALA B CA 1
ATOM 1974 C C . ALA B 1 110 ? -6.368 43.836 -7.027 1.00 37.54 109 ALA B C 1
ATOM 1975 O O . ALA B 1 110 ? -6.006 43.782 -5.850 1.00 46.09 109 ALA B O 1
ATOM 1977 N N . VAL B 1 111 ? -7.589 43.481 -7.411 1.00 38.26 110 VAL B N 1
ATOM 1978 C CA . VAL B 1 111 ? -8.633 43.089 -6.467 1.00 42.82 110 VAL B CA 1
ATOM 1979 C C . VAL B 1 111 ? -9.436 41.958 -7.100 1.00 46.26 110 VAL B C 1
ATOM 1980 O O . VAL B 1 111 ? -9.670 41.977 -8.318 1.00 32.80 110 VAL B O 1
ATOM 1984 N N . PRO B 1 112 ? -9.848 40.946 -6.335 1.00 43.73 111 PRO B N 1
ATOM 1985 C CA . PRO B 1 112 ? -10.615 39.842 -6.925 1.00 40.30 111 PRO B CA 1
ATOM 1986 C C . PRO B 1 112 ? -11.907 40.322 -7.572 1.00 44.39 111 PRO B C 1
ATOM 1987 O O . PRO B 1 112 ? -12.573 41.236 -7.080 1.00 38.48 111 PRO B O 1
ATOM 1991 N N . LEU B 1 113 ? -12.252 39.692 -8.692 1.00 42.35 112 LEU B N 1
ATOM 1992 C CA . LEU B 1 113 ? -13.525 39.903 -9.369 1.00 42.89 112 LEU B CA 1
ATOM 1993 C C . LEU B 1 113 ? -14.371 38.652 -9.185 1.00 33.91 112 LEU B C 1
ATOM 1994 O O . LEU B 1 113 ? -14.006 37.576 -9.671 1.00 28.28 112 LEU B O 1
ATOM 1999 N N . VAL B 1 114 ? -15.491 38.794 -8.485 1.00 35.52 113 VAL B N 1
ATOM 2000 C CA . VAL B 1 114 ? -16.436 37.705 -8.280 1.00 40.97 113 VAL B CA 1
ATOM 2001 C C . VAL B 1 114 ? -17.661 37.998 -9.134 1.00 43.00 113 VAL B C 1
ATOM 2002 O O . VAL B 1 114 ? -18.420 38.932 -8.848 1.00 42.22 113 VAL B O 1
ATOM 2006 N N . ALA B 1 115 ? -17.853 37.207 -10.186 1.00 36.63 114 ALA B N 1
ATOM 2007 C CA . ALA B 1 115 ? -19.029 37.316 -11.048 1.00 34.02 114 ALA B CA 1
ATOM 2008 C C . ALA B 1 115 ? -19.942 36.145 -10.701 1.00 37.80 114 ALA B C 1
ATOM 2009 O O . ALA B 1 115 ? -19.859 35.068 -11.292 1.00 38.30 114 ALA B O 1
ATOM 2011 N N . ASP B 1 116 ? -20.808 36.366 -9.708 1.00 37.06 115 ASP B N 1
ATOM 2012 C CA . ASP B 1 116 ? -21.737 35.331 -9.265 1.00 31.75 115 ASP B CA 1
ATOM 2013 C C . ASP B 1 116 ? -22.602 34.817 -10.409 1.00 40.77 115 ASP B C 1
ATOM 2014 O O . ASP B 1 116 ? -22.937 33.627 -10.451 1.00 47.77 115 ASP B O 1
ATOM 2019 N N . ASN B 1 117 ? -22.970 35.693 -11.344 1.00 44.05 116 ASN B N 1
ATOM 2020 C CA . ASN B 1 117 ? -23.816 35.340 -12.485 1.00 40.02 116 ASN B CA 1
ATOM 2021 C C . ASN B 1 117 ? -23.276 36.121 -13.680 1.00 34.42 116 ASN B C 1
ATOM 2022 O O . ASN B 1 117 ? -23.508 37.328 -13.793 1.00 40.47 116 ASN B O 1
ATOM 2027 N N . VAL B 1 118 ? -22.559 35.430 -14.571 1.00 38.53 117 VAL B N 1
ATOM 2028 C CA . VAL B 1 118 ? -21.876 36.118 -15.662 1.00 43.01 117 VAL B CA 1
ATOM 2029 C C . VAL B 1 118 ? -22.848 36.675 -16.694 1.00 51.71 117 VAL B C 1
ATOM 2030 O O . VAL B 1 118 ? -22.493 37.602 -17.431 1.00 51.23 117 VAL B O 1
ATOM 2034 N N . SER B 1 119 ? -24.067 36.138 -16.776 1.00 51.16 118 SER B N 1
ATOM 2035 C CA . SER B 1 119 ? -25.048 36.692 -17.702 1.00 51.47 118 SER B CA 1
ATOM 2036 C C . SER B 1 119 ? -25.589 38.032 -17.228 1.00 54.24 118 SER B C 1
ATOM 2037 O O . SER B 1 119 ? -26.091 38.809 -18.047 1.00 52.23 118 SER B O 1
ATOM 2040 N N . ALA B 1 120 ? -25.496 38.318 -15.931 1.00 49.56 119 ALA B N 1
ATOM 2041 C CA . ALA B 1 120 ? -25.983 39.567 -15.366 1.00 48.12 119 ALA B CA 1
ATOM 2042 C C . ALA B 1 120 ? -24.865 40.468 -14.861 1.00 58.26 119 ALA B C 1
ATOM 2043 O O . ALA B 1 120 ? -25.146 41.576 -14.394 1.00 65.51 119 ALA B O 1
ATOM 2045 N N . HIS B 1 121 ? -23.607 40.028 -14.940 1.00 51.48 120 HIS B N 1
ATOM 2046 C CA . HIS B 1 121 ? -22.523 40.877 -14.469 1.00 47.71 120 HIS B CA 1
ATOM 2047 C C . HIS B 1 121 ? -22.185 41.932 -15.521 1.00 47.87 120 HIS B C 1
ATOM 2048 O O . HIS B 1 121 ? -22.082 41.614 -16.709 1.00 47.04 120 HIS B O 1
ATOM 2055 N N . PRO B 1 122 ? -22.004 43.189 -15.109 1.00 49.82 121 PRO B N 1
ATOM 2056 C CA . PRO B 1 122 ? -21.814 44.267 -16.093 1.00 51.22 121 PRO B CA 1
ATOM 2057 C C . PRO B 1 122 ? -20.496 44.199 -16.850 1.00 50.16 121 PRO B C 1
ATOM 2058 O O . PRO B 1 122 ? -20.386 44.825 -17.912 1.00 49.61 121 PRO B O 1
ATOM 2062 N N . MET B 1 123 ? -19.496 43.476 -16.351 1.00 45.51 122 MET B N 1
ATOM 2063 C CA . MET B 1 123 ? -18.213 43.362 -17.031 1.00 45.52 122 MET B CA 1
ATOM 2064 C C . MET B 1 123 ? -18.170 42.208 -18.029 1.00 47.45 122 MET B C 1
ATOM 2065 O O . MET B 1 123 ? -17.086 41.855 -18.502 1.00 51.13 122 MET B O 1
ATOM 2070 N N . PHE B 1 124 ? -19.319 41.621 -18.362 1.00 44.01 123 PHE B N 1
ATOM 2071 C CA . PHE B 1 124 ? -19.388 40.452 -19.233 1.00 44.19 123 PHE B CA 1
ATOM 2072 C C . PHE B 1 124 ? -20.356 40.737 -20.371 1.00 51.47 123 PHE B C 1
ATOM 2073 O O . PHE B 1 124 ? -21.529 41.037 -20.124 1.00 58.12 123 PHE B O 1
ATOM 2081 N N . THR B 1 125 ? -19.875 40.641 -21.609 1.00 50.84 124 THR B N 1
ATOM 2082 C CA . THR B 1 125 ? -20.791 40.646 -22.739 1.00 51.47 124 THR B CA 1
ATOM 2083 C C . THR B 1 125 ? -21.586 39.344 -22.770 1.00 43.64 124 THR B C 1
ATOM 2084 O O . THR B 1 125 ? -21.289 38.382 -22.055 1.00 40.75 124 THR B O 1
ATOM 2088 N N . ALA B 1 126 ? -22.618 39.324 -23.614 1.00 38.85 125 ALA B N 1
ATOM 2089 C CA . ALA B 1 126 ? -23.322 38.075 -23.879 1.00 39.56 125 ALA B CA 1
ATOM 2090 C C . ALA B 1 126 ? -22.379 37.037 -24.472 1.00 39.39 125 ALA B C 1
ATOM 2091 O O . ALA B 1 126 ? -22.453 35.851 -24.130 1.00 45.67 125 ALA B O 1
ATOM 2093 N N . ALA B 1 127 ? -21.480 37.469 -25.361 1.00 38.95 126 ALA B N 1
ATOM 2094 C CA . ALA B 1 127 ? -20.480 36.560 -25.909 1.00 38.73 126 ALA B CA 1
ATOM 2095 C C . ALA B 1 127 ? -19.550 36.042 -24.819 1.00 51.65 126 ALA B C 1
ATOM 2096 O O . ALA B 1 127 ? -19.211 34.853 -24.797 1.00 54.73 126 ALA B O 1
ATOM 2098 N N . ASP B 1 128 ? -19.119 36.924 -23.912 1.00 48.41 127 ASP B N 1
ATOM 2099 C CA . ASP B 1 128 ? -18.285 36.493 -22.794 1.00 37.08 127 ASP B CA 1
ATOM 2100 C C . ASP B 1 128 ? -19.003 35.458 -21.937 1.00 39.89 127 ASP B C 1
ATOM 2101 O O . ASP B 1 128 ? -18.397 34.471 -21.504 1.00 43.77 127 ASP B O 1
ATOM 2106 N N . ALA B 1 129 ? -20.296 35.667 -21.682 1.00 38.15 128 ALA B N 1
ATOM 2107 C CA . ALA B 1 129 ? -21.044 34.743 -20.837 1.00 38.65 128 ALA B CA 1
ATOM 2108 C C . ALA B 1 129 ? -21.221 33.392 -21.519 1.00 44.85 128 ALA B C 1
ATOM 2109 O O . ALA B 1 129 ? -21.026 32.342 -20.897 1.00 52.14 128 ALA B O 1
ATOM 2111 N N . MET B 1 130 ? -21.588 33.399 -22.803 1.00 43.95 129 MET B N 1
ATOM 2112 C CA . MET B 1 130 ? -21.805 32.144 -23.518 1.00 50.82 129 MET B CA 1
ATOM 2113 C C . MET B 1 130 ? -20.518 31.336 -23.626 1.00 54.55 129 MET B C 1
ATOM 2114 O O . MET B 1 130 ? -20.546 30.101 -23.565 1.00 53.23 129 MET B O 1
ATOM 2119 N N . ALA B 1 131 ? -19.379 32.016 -23.789 1.00 54.18 130 ALA B N 1
ATOM 2120 C CA . ALA B 1 131 ? -18.105 31.313 -23.905 1.00 50.53 130 ALA B CA 1
ATOM 2121 C C . ALA B 1 131 ? -17.780 30.521 -22.646 1.00 53.61 130 ALA B C 1
ATOM 2122 O O . ALA B 1 131 ? -17.056 29.521 -22.711 1.00 54.98 130 ALA B O 1
ATOM 2124 N N . LEU B 1 132 ? -18.299 30.948 -21.498 1.00 55.57 131 LEU B N 1
ATOM 2125 C CA . LEU B 1 132 ? -18.145 30.218 -20.249 1.00 46.93 131 LEU B CA 1
ATOM 2126 C C . LEU B 1 132 ? -19.221 29.157 -20.057 1.00 44.90 131 LEU B C 1
ATOM 2127 O O . LEU B 1 132 ? -19.283 28.540 -18.989 1.00 43.67 131 LEU B O 1
ATOM 2132 N N . GLY B 1 133 ? -20.069 28.937 -21.060 1.00 50.72 132 GLY B N 1
ATOM 2133 C CA . GLY B 1 133 ? -21.113 27.940 -20.982 1.00 48.91 132 GLY B CA 1
ATOM 2134 C C . GLY B 1 133 ? -22.460 28.450 -20.521 1.00 52.66 132 GLY B C 1
ATOM 2135 O O . GLY B 1 133 ? -23.384 27.643 -20.361 1.00 44.06 132 GLY B O 1
ATOM 2136 N N . ALA B 1 134 ? -22.605 29.754 -20.302 1.00 40.61 133 ALA B N 1
ATOM 2137 C CA . ALA B 1 134 ? -23.880 30.287 -19.848 1.00 48.27 133 ALA B CA 1
ATOM 2138 C C . ALA B 1 134 ? -24.918 30.213 -20.961 1.00 49.19 133 ALA B C 1
ATOM 2139 O O . ALA B 1 134 ? -24.629 30.498 -22.126 1.00 51.58 133 ALA B O 1
ATOM 2141 N N . THR B 1 135 ? -26.134 29.814 -20.591 1.00 45.69 134 THR B N 1
ATOM 2142 C CA . THR B 1 135 ? -27.273 29.833 -21.501 1.00 45.05 134 THR B CA 1
ATOM 2143 C C . THR B 1 135 ? -28.441 30.506 -20.798 1.00 47.98 134 THR B C 1
ATOM 2144 O O . THR B 1 135 ? -28.275 31.069 -19.712 1.00 51.92 134 THR B O 1
ATOM 2148 N N . ASP B 1 136 ? -29.626 30.461 -21.401 1.00 50.23 135 ASP B N 1
ATOM 2149 C CA . ASP B 1 136 ? -30.792 31.028 -20.739 1.00 55.58 135 ASP B CA 1
ATOM 2150 C C . ASP B 1 136 ? -31.302 30.148 -19.605 1.00 52.77 135 ASP B C 1
ATOM 2151 O O . ASP B 1 136 ? -32.060 30.630 -18.757 1.00 55.13 135 ASP B O 1
ATOM 2156 N N . GLU B 1 137 ? -30.912 28.875 -19.575 1.00 51.03 136 GLU B N 1
ATOM 2157 C CA . GLU B 1 137 ? -31.175 27.996 -18.442 1.00 53.15 136 GLU B CA 1
ATOM 2158 C C . GLU B 1 137 ? -29.953 27.832 -17.546 1.00 61.65 136 GLU B C 1
ATOM 2159 O O . GLU B 1 137 ? -30.035 28.053 -16.334 1.00 57.48 136 GLU B O 1
ATOM 2165 N N . ILE B 1 138 ? -28.815 27.457 -18.126 1.00 61.33 137 ILE B N 1
ATOM 2166 C CA . ILE B 1 138 ? -27.592 27.222 -17.367 1.00 57.83 137 ILE B CA 1
ATOM 2167 C C . ILE B 1 138 ? -26.974 28.551 -16.986 1.00 56.78 137 ILE B C 1
ATOM 2168 O O . ILE B 1 138 ? -26.920 29.483 -17.799 1.00 59.85 137 ILE B O 1
ATOM 2173 N N . ARG B 1 139 ? -26.476 28.641 -15.756 1.00 56.61 138 ARG B N 1
ATOM 2174 C CA . ARG B 1 139 ? -25.711 29.815 -15.383 1.00 62.36 138 ARG B CA 1
ATOM 2175 C C . ARG B 1 139 ? -24.429 29.527 -14.626 1.00 40.88 138 ARG B C 1
ATOM 2176 O O . ARG B 1 139 ? -24.253 28.502 -13.957 1.00 46.89 138 ARG B O 1
ATOM 2184 N N . VAL B 1 140 ? -23.527 30.482 -14.786 1.00 39.63 139 VAL B N 1
ATOM 2185 C CA . VAL B 1 140 ? -22.108 30.282 -14.589 1.00 44.48 139 VAL B CA 1
ATOM 2186 C C . VAL B 1 140 ? -21.597 31.372 -13.666 1.00 46.90 139 VAL B C 1
ATOM 2187 O O . VAL B 1 140 ? -21.922 32.552 -13.846 1.00 45.39 139 VAL B O 1
ATOM 2191 N N . SER B 1 141 ? -20.814 30.971 -12.676 1.00 46.55 140 SER B N 1
ATOM 2192 C CA . SER B 1 141 ? -20.114 31.891 -11.798 1.00 40.72 140 SER B CA 1
ATOM 2193 C C . SER B 1 141 ? -18.647 31.946 -12.196 1.00 39.59 140 SER B C 1
ATOM 2194 O O . SER B 1 141 ? -18.069 30.939 -12.616 1.00 51.38 140 SER B O 1
ATOM 2197 N N . PHE B 1 142 ? -18.050 33.125 -12.065 1.00 40.54 141 PHE B N 1
ATOM 2198 C CA . PHE B 1 142 ? -16.652 33.339 -12.414 1.00 43.30 141 PHE B CA 1
ATOM 2199 C C . PHE B 1 142 ? -15.962 34.064 -11.270 1.00 44.59 141 PHE B C 1
ATOM 2200 O O . PHE B 1 142 ? -16.492 35.047 -10.744 1.00 45.26 141 PHE B O 1
ATOM 2208 N N . ILE B 1 143 ? -14.783 33.577 -10.891 1.00 39.93 142 ILE B N 1
ATOM 2209 C CA . ILE B 1 143 ? -13.964 34.192 -9.855 1.00 40.93 142 ILE B CA 1
ATOM 2210 C C . ILE B 1 143 ? -12.564 34.377 -10.420 1.00 44.86 142 ILE B C 1
ATOM 2211 O O . ILE B 1 143 ? -11.921 33.399 -10.818 1.00 38.90 142 ILE B O 1
ATOM 2216 N N . GLY B 1 144 ? -12.096 35.621 -10.457 1.00 40.41 143 GLY B N 1
ATOM 2217 C CA . GLY B 1 144 ? -10.766 35.933 -10.942 1.00 39.71 143 GLY B CA 1
ATOM 2218 C C . GLY B 1 144 ? -9.957 36.630 -9.865 1.00 51.60 143 GLY B C 1
ATOM 2219 O O . GLY B 1 144 ? -10.499 37.364 -9.037 1.00 42.27 143 GLY B O 1
ATOM 2220 N N . VAL B 1 145 ? -8.647 36.400 -9.887 1.00 43.69 144 VAL B N 1
ATOM 2221 C CA . VAL B 1 145 ? -7.771 36.846 -8.806 1.00 47.99 144 VAL B CA 1
ATOM 2222 C C . VAL B 1 145 ? -6.461 37.369 -9.388 1.00 53.96 144 VAL B C 1
ATOM 2223 O O . VAL B 1 145 ? -5.931 36.783 -10.342 1.00 56.09 144 VAL B O 1
ATOM 2227 N N . PRO B 1 146 ? -5.910 38.464 -8.860 1.00 47.56 145 PRO B N 1
ATOM 2228 C CA . PRO B 1 146 ? -4.664 39.003 -9.420 1.00 44.28 145 PRO B CA 1
ATOM 2229 C C . PRO B 1 146 ? -3.444 38.182 -9.024 1.00 44.95 145 PRO B C 1
ATOM 2230 O O . PRO B 1 146 ? -3.333 37.697 -7.896 1.00 42.50 145 PRO B O 1
ATOM 2234 N N . ILE B 1 147 ? -2.528 38.028 -9.976 1.00 43.80 146 ILE B N 1
ATOM 2235 C CA . ILE B 1 147 ? -1.209 37.456 -9.732 1.00 40.44 146 ILE B CA 1
ATOM 2236 C C . ILE B 1 147 ? -0.219 38.613 -9.731 1.00 50.63 146 ILE B C 1
ATOM 2237 O O . ILE B 1 147 ? 0.064 39.199 -10.782 1.00 43.18 146 ILE B O 1
ATOM 2242 N N . ARG B 1 148 ? 0.307 38.949 -8.557 1.00 53.15 147 ARG B N 1
ATOM 2243 C CA . ARG B 1 148 ? 1.151 40.123 -8.394 1.00 57.98 147 ARG B CA 1
ATOM 2244 C C . ARG B 1 148 ? 2.626 39.741 -8.340 1.00 63.53 147 ARG B C 1
ATOM 2245 O O . ARG B 1 148 ? 2.997 38.676 -7.842 1.00 55.57 147 ARG B O 1
ATOM 2253 N N . ILE B 1 149 ? 3.463 40.634 -8.868 1.00 66.95 148 ILE B N 1
ATOM 2254 C CA . ILE B 1 149 ? 4.917 40.520 -8.796 1.00 57.12 148 ILE B CA 1
ATOM 2255 C C . ILE B 1 149 ? 5.459 41.926 -8.577 1.00 52.51 148 ILE B C 1
ATOM 2256 O O . ILE B 1 149 ? 5.380 42.769 -9.478 1.00 52.73 148 ILE B O 1
ATOM 2261 N N . ASP B 1 150 ? 5.990 42.186 -7.380 1.00 55.26 149 ASP B N 1
ATOM 2262 C CA . ASP B 1 150 ? 6.584 43.477 -7.033 1.00 55.10 149 ASP B CA 1
ATOM 2263 C C . ASP B 1 150 ? 5.559 44.607 -7.161 1.00 61.56 149 ASP B C 1
ATOM 2264 O O . ASP B 1 150 ? 5.756 45.588 -7.882 1.00 64.19 149 ASP B O 1
ATOM 2269 N N . SER B 1 151 ? 4.441 44.438 -6.451 1.00 63.06 150 SER B N 1
ATOM 2270 C CA . SER B 1 151 ? 3.358 45.416 -6.379 1.00 69.47 150 SER B CA 1
ATOM 2271 C C . SER B 1 151 ? 2.679 45.645 -7.723 1.00 74.38 150 SER B C 1
ATOM 2272 O O . SER B 1 151 ? 1.999 46.658 -7.907 1.00 82.64 150 SER B O 1
ATOM 2275 N N . ARG B 1 152 ? 2.852 44.731 -8.674 1.00 68.42 151 ARG B N 1
ATOM 2276 C CA . ARG B 1 152 ? 2.299 44.882 -10.012 1.00 57.74 151 ARG B CA 1
ATOM 2277 C C . ARG B 1 152 ? 1.635 43.580 -10.430 1.00 60.37 151 ARG B C 1
ATOM 2278 O O . ARG B 1 152 ? 2.207 42.502 -10.247 1.00 58.92 151 ARG B O 1
ATOM 2286 N N . VAL B 1 153 ? 0.435 43.685 -10.996 1.00 37.04 152 VAL B N 1
ATOM 2287 C CA . VAL B 1 153 ? -0.318 42.514 -11.434 1.00 41.15 152 VAL B CA 1
ATOM 2288 C C . VAL B 1 153 ? 0.194 42.103 -12.811 1.00 44.33 152 VAL B C 1
ATOM 2289 O O . VAL B 1 153 ? 0.020 42.830 -13.791 1.00 37.48 152 VAL B O 1
ATOM 2293 N N . VAL B 1 154 ? 0.822 40.928 -12.887 1.00 41.31 153 VAL B N 1
ATOM 2294 C CA . VAL B 1 154 ? 1.338 40.412 -14.148 1.00 44.73 153 VAL B CA 1
ATOM 2295 C C . VAL B 1 154 ? 0.416 39.379 -14.773 1.00 47.33 153 VAL B C 1
ATOM 2296 O O . VAL B 1 154 ? 0.699 38.895 -15.878 1.00 44.15 153 VAL B O 1
ATOM 2300 N N . GLY B 1 155 ? -0.677 39.028 -14.108 1.00 39.79 154 G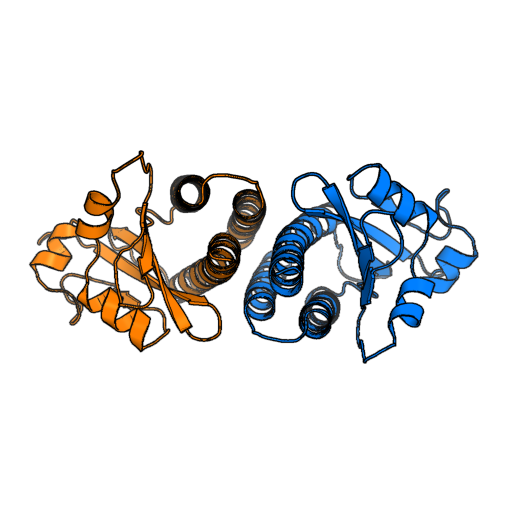LY B N 1
ATOM 2301 C CA . GLY B 1 155 ? -1.553 38.007 -14.641 1.00 39.01 154 GLY B CA 1
ATOM 2302 C C . GLY B 1 155 ? -2.744 37.771 -13.741 1.00 38.66 154 GLY B C 1
ATOM 2303 O O . GLY B 1 155 ? -2.952 38.478 -12.753 1.00 33.81 154 GLY B O 1
ATOM 2304 N N . THR B 1 156 ? -3.534 36.762 -14.105 1.00 33.32 155 THR B N 1
ATOM 2305 C CA . THR B 1 156 ? -4.731 36.411 -13.357 1.00 32.64 155 THR B CA 1
ATOM 2306 C C . THR B 1 156 ? -4.805 34.902 -13.172 1.00 33.42 155 THR B C 1
ATOM 2307 O O . THR B 1 156 ? -4.276 34.131 -13.977 1.00 35.99 155 THR B O 1
ATOM 2311 N N . LEU B 1 157 ? -5.463 34.496 -12.091 1.00 32.75 156 LEU B N 1
ATOM 2312 C CA . LEU B 1 157 ? -5.864 33.115 -11.864 1.00 37.35 156 LEU B CA 1
ATOM 2313 C C . LEU B 1 157 ? -7.370 33.098 -11.665 1.00 37.43 156 LEU B C 1
ATOM 2314 O O . LEU B 1 157 ? -7.895 33.840 -10.829 1.00 31.87 156 LEU B O 1
ATOM 2319 N N . SER B 1 158 ? -8.064 32.264 -12.436 1.00 34.00 157 SER B N 1
ATOM 2320 C CA . SER B 1 158 ? -9.518 32.281 -12.441 1.00 46.28 157 SER B CA 1
ATOM 2321 C C . SER B 1 158 ? -10.071 30.866 -12.471 1.00 38.83 157 SER B C 1
ATOM 2322 O O . SER B 1 158 ? -9.432 29.940 -12.974 1.00 35.83 157 SER B O 1
ATOM 2325 N N . ILE B 1 159 ? -11.278 30.717 -11.920 1.00 36.93 158 ILE B N 1
ATOM 2326 C CA . ILE B 1 159 ? -12.045 29.481 -11.981 1.00 35.25 158 ILE B CA 1
ATOM 2327 C C . ILE B 1 159 ? -13.479 29.836 -12.347 1.00 36.48 158 ILE B C 1
ATOM 2328 O O . ILE B 1 159 ? -13.920 30.976 -12.190 1.00 41.83 158 ILE B O 1
ATOM 2333 N N . ASP B 1 160 ? -14.212 28.842 -12.846 1.00 41.55 159 ASP B N 1
ATOM 2334 C CA . ASP B 1 160 ? -15.623 29.038 -13.145 1.00 49.85 159 ASP B CA 1
ATOM 2335 C C . ASP B 1 160 ? -16.356 27.710 -13.027 1.00 45.19 159 ASP B C 1
ATOM 2336 O O . ASP B 1 160 ? -15.747 26.637 -13.027 1.00 49.83 159 ASP B O 1
ATOM 2341 N N . ARG B 1 161 ? -17.678 27.801 -12.925 1.00 46.03 160 ARG B N 1
ATOM 2342 C CA . ARG B 1 161 ? -18.528 26.649 -12.653 1.00 44.75 160 ARG B CA 1
ATOM 2343 C C . ARG B 1 161 ? -19.973 27.057 -12.895 1.00 39.42 160 ARG B C 1
ATOM 2344 O O . ARG B 1 161 ? -20.290 28.243 -13.018 1.00 42.69 160 ARG B O 1
ATOM 2352 N N . VAL B 1 162 ? -20.849 26.053 -12.962 1.00 44.51 161 VAL B N 1
ATOM 2353 C CA . VAL B 1 162 ? -22.278 26.321 -12.883 1.00 46.31 161 VAL B CA 1
ATOM 2354 C C . VAL B 1 162 ? -22.575 26.940 -11.527 1.00 45.89 161 VAL B C 1
ATOM 2355 O O . VAL B 1 162 ? -22.084 26.470 -10.493 1.00 55.63 161 VAL B O 1
ATOM 2359 N N . ARG B 1 163 ? -23.356 28.017 -11.527 1.00 43.29 162 ARG B N 1
ATOM 2360 C CA . ARG B 1 163 ? -23.648 28.722 -10.286 1.00 36.44 162 ARG B CA 1
ATOM 2361 C C . ARG B 1 163 ? -24.353 27.807 -9.293 1.00 44.10 162 ARG B C 1
ATOM 2362 O O . ARG B 1 163 ? -25.246 27.037 -9.657 1.00 50.97 162 ARG B O 1
ATOM 2370 N N . ASP B 1 164 ? -23.933 27.884 -8.033 1.00 46.75 163 ASP B N 1
ATOM 2371 C CA . ASP B 1 164 ? -24.635 27.252 -6.926 1.00 45.03 163 ASP B CA 1
ATOM 2372 C C . ASP B 1 164 ? -24.934 28.311 -5.871 1.00 47.95 163 ASP B C 1
ATOM 2373 O O . ASP B 1 164 ? -24.583 29.486 -6.019 1.00 40.95 163 ASP B O 1
ATOM 2378 N N . GLY B 1 165 ? -25.574 27.887 -4.787 1.00 41.38 164 GLY B N 1
ATOM 2379 C CA . GLY B 1 165 ? -25.950 28.812 -3.737 1.00 45.76 164 GLY B CA 1
ATOM 2380 C C . GLY B 1 165 ? -25.019 28.787 -2.542 1.00 48.68 164 GLY B C 1
ATOM 2381 O O . GLY B 1 165 ? -25.483 28.774 -1.399 1.00 56.00 164 GLY B O 1
ATOM 2382 N N . ARG B 1 166 ? -23.710 28.747 -2.800 1.00 49.16 165 ARG B N 1
ATOM 2383 C CA . ARG B 1 166 ? -22.712 28.837 -1.740 1.00 49.32 165 ARG B CA 1
ATOM 2384 C C . ARG B 1 166 ? -23.033 29.978 -0.787 1.00 52.60 165 ARG B C 1
ATOM 2385 O O . ARG B 1 166 ? -23.540 31.026 -1.195 1.00 50.47 165 ARG B O 1
ATOM 2393 N N . SER B 1 167 ? -22.740 29.764 0.492 1.00 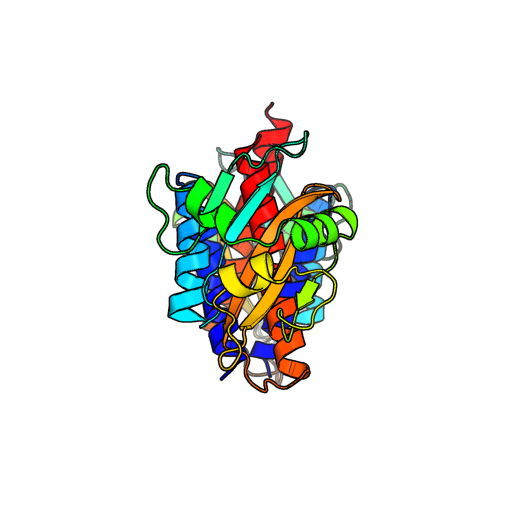46.17 166 SER B N 1
ATOM 2394 C CA . SER B 1 167 ? -22.763 30.868 1.438 1.00 41.37 166 SER B CA 1
ATOM 2395 C C . SER B 1 167 ? -21.753 31.928 1.022 1.00 40.45 166 SER B C 1
ATOM 2396 O O . SER B 1 167 ? -20.747 31.637 0.369 1.00 45.66 166 SER B O 1
ATOM 2399 N N . HIS B 1 168 ? -22.035 33.176 1.398 1.00 50.36 167 HIS B N 1
ATOM 2400 C CA . HIS B 1 168 ? -21.039 34.225 1.219 1.00 55.99 167 HIS B CA 1
ATOM 2401 C C . HIS B 1 168 ? -19.772 33.912 2.001 1.00 56.53 167 HIS B C 1
ATOM 2402 O O . HIS B 1 168 ? -18.683 34.367 1.632 1.00 54.91 167 HIS B O 1
ATOM 2409 N N . PHE B 1 169 ? -19.898 33.130 3.076 1.00 58.06 168 PHE B N 1
ATOM 2410 C CA . PHE B 1 169 ? -18.738 32.747 3.873 1.00 49.18 168 PHE B CA 1
ATOM 2411 C C . PHE B 1 169 ? -17.757 31.909 3.060 1.00 47.97 168 PHE B C 1
ATOM 2412 O O . PHE B 1 169 ? -16.553 32.190 3.041 1.00 50.75 168 PHE B O 1
ATOM 2420 N N . ARG B 1 170 ? -18.250 30.869 2.379 1.00 47.29 169 ARG B N 1
ATOM 2421 C CA . ARG B 1 170 ? -17.343 30.030 1.604 1.00 47.29 169 ARG B CA 1
ATOM 2422 C C . ARG B 1 170 ? -16.916 30.698 0.305 1.00 43.96 169 ARG B C 1
ATOM 2423 O O . ARG B 1 170 ? -15.816 30.427 -0.189 1.00 43.79 169 ARG B O 1
ATOM 2431 N N . MET B 1 171 ? -17.767 31.555 -0.265 1.00 37.04 170 MET B N 1
ATOM 2432 C CA . MET B 1 171 ? -17.340 32.371 -1.396 1.00 43.14 170 MET B CA 1
ATOM 2433 C C . MET B 1 171 ? -16.105 33.184 -1.033 1.00 46.42 170 MET B C 1
ATOM 2434 O O . MET B 1 171 ? -15.123 33.217 -1.784 1.00 44.76 170 MET B O 1
ATOM 2439 N N . ASP B 1 172 ? -16.137 33.842 0.128 1.00 48.24 171 ASP B N 1
ATOM 2440 C CA . ASP B 1 172 ? -14.963 34.561 0.610 1.00 47.54 171 ASP B CA 1
ATOM 2441 C C . ASP B 1 172 ? -13.800 33.611 0.863 1.00 37.00 171 ASP B C 1
ATOM 2442 O O . ASP B 1 172 ? -12.647 33.935 0.558 1.00 46.28 171 ASP B O 1
ATOM 2447 N N . ALA B 1 173 ? -14.085 32.429 1.419 1.00 41.77 172 ALA B N 1
ATOM 2448 C CA . ALA B 1 173 ? -13.024 31.464 1.695 1.00 36.09 172 ALA B CA 1
ATOM 2449 C C . ALA B 1 173 ? -12.375 30.970 0.408 1.00 36.08 172 ALA B C 1
ATOM 2450 O O . ALA B 1 173 ? -11.154 30.782 0.356 1.00 35.01 172 ALA B O 1
ATOM 2452 N N . ASP B 1 174 ? -13.173 30.751 -0.641 1.00 40.41 173 ASP B N 1
ATOM 2453 C CA . ASP B 1 174 ? -12.602 30.380 -1.931 1.00 34.41 173 ASP B CA 1
ATOM 2454 C C . ASP B 1 174 ? -11.756 31.512 -2.497 1.00 34.58 173 ASP B C 1
ATOM 2455 O O . ASP B 1 174 ? -10.680 31.274 -3.058 1.00 35.63 173 ASP B O 1
ATOM 2460 N N . VAL B 1 175 ? -12.228 32.754 -2.354 1.00 37.55 174 VAL B N 1
ATOM 2461 C CA . VAL B 1 175 ? -11.466 33.908 -2.823 1.00 39.04 174 VAL B CA 1
ATOM 2462 C C . VAL B 1 175 ? -10.162 34.034 -2.046 1.00 38.58 174 VAL B C 1
ATOM 2463 O O . VAL B 1 175 ? -9.104 34.320 -2.620 1.00 35.56 174 VAL B O 1
ATOM 2467 N N . ARG B 1 176 ? -10.216 33.818 -0.729 1.00 36.74 175 ARG B N 1
ATOM 2468 C CA . ARG B 1 176 ? -9.002 33.845 0.079 1.00 36.14 175 ARG B CA 1
ATOM 2469 C C . ARG B 1 176 ? -8.026 32.758 -0.355 1.00 37.24 175 ARG B C 1
ATOM 2470 O O . ARG B 1 176 ? -6.809 32.973 -0.366 1.00 36.24 175 ARG B O 1
ATOM 2478 N N . PHE B 1 177 ? -8.545 31.585 -0.724 1.00 34.74 176 PHE B N 1
ATOM 2479 C CA . PHE B 1 177 ? -7.678 30.478 -1.110 1.00 34.10 176 PHE B CA 1
ATOM 2480 C C . PHE B 1 177 ? -6.983 30.754 -2.439 1.00 38.12 176 PHE B C 1
ATOM 2481 O O . PHE B 1 177 ? -5.771 30.545 -2.570 1.00 40.01 176 PHE B O 1
ATOM 2489 N N . LEU B 1 178 ? -7.737 31.218 -3.440 1.00 36.09 177 LEU B N 1
ATOM 2490 C CA . LEU B 1 178 ? -7.142 31.488 -4.746 1.00 33.62 177 LEU B CA 1
ATOM 2491 C C . LEU B 1 178 ? -6.173 32.659 -4.690 1.00 36.18 177 LEU B C 1
ATOM 2492 O O . LEU B 1 178 ? -5.163 32.660 -5.404 1.00 34.41 177 LEU B O 1
ATOM 2497 N N . THR B 1 179 ? -6.471 33.666 -3.865 1.00 34.80 178 THR B N 1
ATOM 2498 C CA . THR B 1 179 ? -5.518 34.746 -3.633 1.00 35.42 178 THR B CA 1
ATOM 2499 C C . THR B 1 179 ? -4.189 34.201 -3.129 1.00 47.06 178 THR B C 1
ATOM 2500 O O . THR B 1 179 ? -3.120 34.618 -3.590 1.00 35.51 178 THR B O 1
ATOM 2504 N N . MET B 1 180 ? -4.241 33.260 -2.183 1.00 35.09 179 MET B N 1
ATOM 2505 C CA . MET B 1 180 ? -3.023 32.649 -1.662 1.00 35.00 179 MET B CA 1
ATOM 2506 C C . MET B 1 180 ? -2.264 31.914 -2.761 1.00 40.02 179 MET B C 1
ATOM 2507 O O . MET B 1 180 ? -1.048 32.081 -2.909 1.00 37.26 179 MET B O 1
ATOM 2512 N N . VAL B 1 181 ? -2.971 31.095 -3.545 1.00 33.84 180 VAL B N 1
ATOM 2513 C CA . VAL B 1 181 ? -2.326 30.343 -4.619 1.00 34.52 180 VAL B CA 1
ATOM 2514 C C . VAL B 1 181 ? -1.718 31.290 -5.646 1.00 34.02 180 VAL B C 1
ATOM 2515 O O . VAL B 1 181 ? -0.608 31.062 -6.142 1.00 38.43 180 VAL B O 1
ATOM 2519 N N . ALA B 1 182 ? -2.430 32.371 -5.973 1.00 33.96 181 ALA B N 1
ATOM 2520 C CA . ALA B 1 182 ? -1.912 33.334 -6.940 1.00 37.37 181 ALA B CA 1
ATOM 2521 C C . ALA B 1 182 ? -0.673 34.044 -6.410 1.00 37.59 181 ALA B C 1
ATOM 2522 O O . ALA B 1 182 ? 0.276 34.289 -7.165 1.00 39.50 181 ALA B O 1
ATOM 2524 N N . ASN B 1 183 ? -0.669 34.399 -5.121 1.00 37.41 182 ASN B N 1
ATOM 2525 C CA . ASN B 1 183 ? 0.522 34.985 -4.513 1.00 44.17 182 ASN B CA 1
ATOM 2526 C C . ASN B 1 183 ? 1.737 34.089 -4.708 1.00 42.74 182 ASN B C 1
ATOM 2527 O O . ASN B 1 183 ? 2.822 34.562 -5.066 1.00 38.84 182 ASN B O 1
ATOM 2532 N N . LEU B 1 184 ? 1.569 32.784 -4.489 1.00 35.09 183 LEU B N 1
ATOM 2533 C CA . LEU B 1 184 ? 2.689 31.861 -4.623 1.00 34.88 183 LEU B CA 1
ATOM 2534 C C . LEU B 1 184 ? 3.062 31.650 -6.085 1.00 34.63 183 LEU B C 1
ATOM 2535 O O . LEU B 1 184 ? 4.246 31.522 -6.416 1.00 40.11 183 LEU B O 1
ATOM 2540 N N . ILE B 1 185 ? 2.065 31.602 -6.974 1.00 43.85 184 ILE B N 1
ATOM 2541 C CA . ILE B 1 185 ? 2.348 31.509 -8.405 1.00 34.09 184 ILE B CA 1
ATOM 2542 C C . ILE B 1 185 ? 3.199 32.689 -8.856 1.00 34.76 184 ILE B C 1
ATOM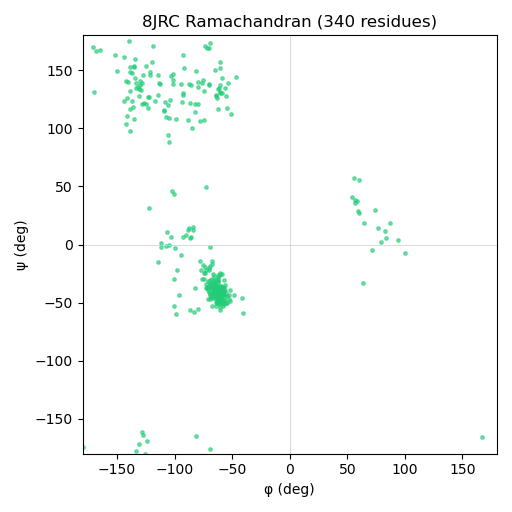 2543 O O . ILE B 1 185 ? 4.154 32.527 -9.626 1.00 39.45 184 ILE B O 1
ATOM 2548 N N . GLY B 1 186 ? 2.872 33.892 -8.375 1.00 35.29 185 GLY B N 1
ATOM 2549 C CA . GLY B 1 186 ? 3.659 35.063 -8.730 1.00 37.72 185 GLY B CA 1
ATOM 2550 C C . GLY B 1 186 ? 5.122 34.923 -8.357 1.00 40.67 185 GLY B C 1
ATOM 2551 O O . GLY B 1 186 ? 6.007 35.290 -9.134 1.00 36.88 185 GLY B O 1
ATOM 2552 N N . GLN B 1 187 ? 5.397 34.396 -7.161 1.00 41.21 186 GLN B N 1
ATOM 2553 C CA . GLN B 1 187 ? 6.778 34.138 -6.765 1.00 40.77 186 GLN B CA 1
ATOM 2554 C C . GLN B 1 187 ? 7.439 33.136 -7.705 1.00 39.35 186 GLN B C 1
ATOM 2555 O O . GLN B 1 187 ? 8.597 33.313 -8.101 1.00 44.62 186 GLN B O 1
ATOM 2561 N N . THR B 1 188 ? 6.711 32.082 -8.081 1.00 41.04 187 THR B N 1
ATOM 2562 C CA . THR B 1 188 ? 7.247 31.101 -9.019 1.00 49.19 187 THR B CA 1
ATOM 2563 C C . THR B 1 188 ? 7.500 31.721 -10.389 1.00 50.37 187 THR B C 1
ATOM 2564 O O . THR B 1 188 ? 8.509 31.420 -11.039 1.00 50.22 187 THR B O 1
ATOM 2568 N N . VAL B 1 189 ? 6.593 32.586 -10.846 1.00 42.70 188 VAL B N 1
ATOM 2569 C CA . VAL B 1 189 ? 6.745 33.187 -12.168 1.00 41.58 188 VAL B CA 1
ATOM 2570 C C . VAL B 1 189 ? 7.921 34.156 -12.185 1.00 38.83 188 VAL B C 1
ATOM 2571 O O . VAL B 1 189 ? 8.719 34.166 -13.131 1.00 47.37 188 VAL B O 1
ATOM 2575 N N . LYS B 1 190 ? 8.051 34.981 -11.142 1.00 37.32 189 LYS B N 1
ATOM 2576 C CA . LYS B 1 190 ? 9.189 35.892 -11.053 1.00 38.50 189 LYS B CA 1
ATOM 2577 C C . LYS B 1 190 ? 10.508 35.131 -11.091 1.00 45.52 189 LYS B C 1
ATOM 2578 O O . LYS B 1 190 ? 11.469 35.569 -11.736 1.00 46.25 189 LYS B O 1
ATOM 2584 N N . LEU B 1 191 ? 10.570 33.987 -10.405 1.00 45.22 190 LEU B N 1
ATOM 2585 C CA . LEU B 1 191 ? 11.773 33.162 -10.428 1.00 51.49 190 LEU B CA 1
ATOM 2586 C C . LEU B 1 191 ? 12.112 32.714 -11.845 1.00 54.25 190 LEU B C 1
ATOM 2587 O O . LEU B 1 191 ? 13.279 32.750 -12.254 1.00 46.06 190 LEU B O 1
ATOM 2592 N N . HIS B 1 192 ? 11.104 32.290 -12.611 1.00 63.62 191 HIS B N 1
ATOM 2593 C CA . HIS B 1 192 ? 11.348 31.841 -13.978 1.00 56.33 191 HIS B CA 1
ATOM 2594 C C . HIS B 1 192 ? 11.822 32.979 -14.874 1.00 52.75 191 HIS B C 1
ATOM 2595 O O . HIS B 1 192 ? 12.640 32.757 -15.774 1.00 52.72 191 HIS B O 1
ATOM 2602 N N . ARG B 1 193 ? 11.331 34.196 -14.643 1.00 51.69 192 ARG B N 1
ATOM 2603 C CA . ARG B 1 193 ? 11.669 35.332 -15.491 1.00 58.25 192 ARG B CA 1
ATOM 2604 C C . ARG B 1 193 ? 13.054 35.904 -15.210 1.00 70.81 192 ARG B C 1
ATOM 2605 O O . ARG B 1 193 ? 13.556 36.685 -16.026 1.00 71.16 192 ARG B O 1
ATOM 2613 N N . VAL B 1 194 ? 13.680 35.541 -14.095 1.00 73.34 193 VAL B N 1
ATOM 2614 C CA . VAL B 1 194 ? 15.004 36.060 -13.762 1.00 64.05 193 VAL B CA 1
ATOM 2615 C C . VAL B 1 194 ? 16.088 35.037 -14.087 1.00 58.09 193 VAL B C 1
ATOM 2616 O O . VAL B 1 194 ? 15.988 34.296 -15.064 1.00 60.07 193 VAL B O 1
#